Protein 3V32 (pdb70)

CATH classification: 3.40.50.11980

Nearest PDB structures (foldseek):
  3v34-assembly2_B  TM=1.004E+00  e=1.129E-32  Homo sapiens
  3v34-assembly1_A  TM=1.000E+00  e=1.672E-32  Homo sapiens
  3v32-assembly2_A  TM=1.002E+00  e=2.824E-32  Homo sapiens
  5h9v-assembly2_B  TM=9.619E-01  e=3.342E-29  Mus musculus
  7ndi-assembly4_D  TM=9.895E-01  e=1.228E-27  Mus musculus

Secondary structure (DSSP, 8-state):
-BPPEEEEHHHHHHHHTTTTSEEHHHHHHHHHHHHHTT---EEEEEEGGGGSPP-SSS-EESTHHHHHHHHTTSEEEEP-----HHHHHHHHHHHTT-EEE-S---HHHHHH-HHHHHHHHHHEE--EEETTEEE--SSTT-TTS--HHHHTBS--/-B--EEEEHHHHHHHHTTTTSEEHHHHHHHHHHHHHTT---EEEEEEGGGGSPP-TTS-EE-THHHHHHHHTT-EEEEP-----HHHHHHHHHHHTT-EEE-S---HHHHHH-HHHHHHHHHHEE--EEETTEEE--SSEEEESS--HHHHTBS--

B-factor: mean 24.16, std 7.88, range [5.97, 60.69]

Foldseek 3Di:
DFFAEEEAQQQQQCQLVVVQARENVSVVLVVVVCVVVPDDRAEYEDAPCLLPDDDPRHHYPPSVSQVVCVVVVHYDHDYDDPPVRVVCRLVVCVVSVHAYEHPDLPVVQCVPDVVSVVCSLLHYWYWHDDNSDTGTDQARNPVVDDGPVQSGHPHD/DFQAEEEAQQQQQCQLVVVQARENLSVVLVVVVCVVVPDDRAEYEDAPCLQDDDDPRHHYPPSVSQVVCVVVVRYDHDYDDPPCRPVCRLVVCLVRVHAYEHPDLPVVVCVVDVSSVVCSVLGYFYFHDDNSDTGTDQARNPVVGDGPVQSGHPHD

GO terms:
  GO:0002230 positive regulation of defense response to virus by host (P, IDA)
  GO:0002757 immune response-activating signaling pathway (P, IDA)
  GO:0000932 P-body (C, IDA)
  GO:0005634 nucleus (C, IDA)
  GO:0005737 cytoplasm (C, IDA)
  GO:0005856 cytoskeleton (C, IDA)
  GO:0003677 DNA binding (F, IDA)
  GO:0042307 positive regulation of protein import into nucleus (P, IDA)
  GO:0003682 chromatin binding (F, IDA)
  GO:0003723 RNA binding (F, IDA)
  GO:0003729 mRNA binding (F, IDA)
  GO:0044828 host-mediated suppression of viral genome replication (P, IDA)
  GO:0045766 positive regulation of angiogenesis (P, IDA)
  GO:0045944 positive regulation of transcription by RNA polymerase II (P, IDA)
  GO:0010468 regulation of gene expression (P, IDA)
  GO:0010587 miRNA catabolic process (P, IDA)
  GO:0010595 positive regulation of endothelial cell migration (P, IDA)
  GO:0035198 miRNA binding (F, IDA)
  GO:0032991 protein-containing complex (C, IDA)
  GO:1990869 cellular response to chemokine (P, IDA)

InterPro domains:
  IPR021869 Ribonuclease Zc3h12a-like, NYN domain [PF11977] (135-289)
  IPR040546 Rege-1, UBA-like domain [PF18039] (49-89)
  IPR040757 Endoribonuclease Regnase 1/ZC3H12, C-terminal domain [PF18561] (550-593)
  IPR051101 ZC3H12/N4BP1 Ribonuclease and Regulator [PTHR12876] (41-593)

Sequence (312 aa):
DLRPVVIDGSNVAMSHGNKEVFSCRGILLAVNWFLERGHTDITVFVPSWRKEQPRPDVPITDQHILRELEKKKILVFTPSRRCYDDRFIVKLAYESDGIVVSNDTYRDLQGERQEWKRFIEERLLMYSFVNDKFMPPDDPLGRHGPSLDNFLRKKPDLRPVVIDGSNVAMSHGNKEVFSCRGILLAVNWFLERGHTDITVFVPSWRKEQPRPDVPITDQHILRELEKKKILVFTPSRRCYDDRFIVKLAYESDGIVVSNDTYRDLQGERQEWKRFIEERLLMYSFVNDKFMPPDDPLGRHGPSLDNFLRKKP

Structure (mmCIF, N/CA/C/O backbone):
data_3V32
#
_entry.id   3V32
#
_cell.length_a   56.350
_cell.length_b   56.350
_cell.length_c   113.238
_cell.angle_alpha   90.00
_cell.angle_beta   90.00
_cell.angle_gamma   90.00
#
_symmetry.space_group_name_H-M   'P 41'
#
loop_
_entity.id
_entity.type
_entity.pdbx_description
1 polymer 'Ribonuclease ZC3H12A'
2 water water
#
loop_
_atom_site.group_PDB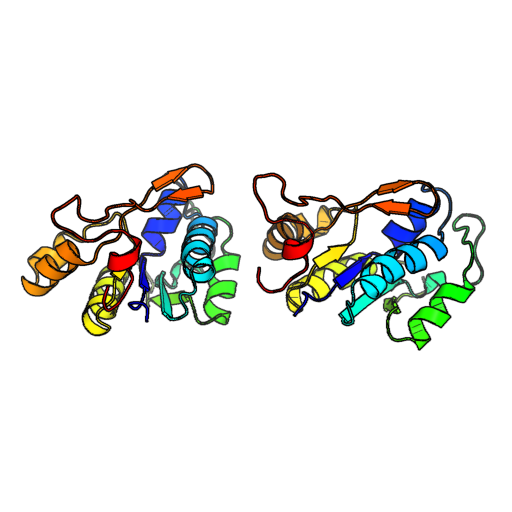
_atom_site.id
_atom_site.type_symbol
_atom_site.label_atom_id
_atom_site.label_alt_id
_atom_site.label_comp_id
_atom_site.label_asym_id
_atom_site.label_entity_id
_atom_site.label_seq_id
_atom_site.pdbx_PDB_ins_code
_atom_site.Cartn_x
_atom_site.Cartn_y
_atom_site.Cartn_z
_atom_site.occupancy
_atom_site.B_iso_or_equiv
_atom_site.auth_seq_id
_atom_site.auth_comp_id
_atom_site.auth_asym_id
_atom_site.auth_atom_id
_atom_site.pdbx_PDB_model_num
ATOM 1 N N . ASP A 1 23 ? 18.749 -15.983 41.345 1.00 38.53 134 ASP B N 1
ATOM 2 C CA . ASP A 1 23 ? 18.745 -14.679 41.991 1.00 34.41 134 ASP B CA 1
ATOM 3 C C . ASP A 1 23 ? 17.378 -14.330 42.587 1.00 31.56 134 ASP B C 1
ATOM 4 O O . ASP A 1 23 ? 16.833 -15.074 43.402 1.00 29.19 134 ASP B O 1
ATOM 9 N N . LEU A 1 24 ? 16.827 -13.197 42.167 1.00 30.57 135 LEU B N 1
ATOM 10 C CA . LEU A 1 24 ? 15.648 -12.634 42.810 1.00 29.12 135 LEU B CA 1
ATOM 11 C C . LEU A 1 24 ? 14.371 -12.807 41.996 1.00 28.60 135 LEU B C 1
ATOM 12 O O . LEU A 1 24 ? 14.378 -12.647 40.779 1.00 30.05 135 LEU B O 1
ATOM 17 N N . ARG A 1 25 ? 13.275 -13.126 42.679 1.00 27.31 136 ARG B N 1
ATOM 18 C CA . ARG A 1 25 ? 11.971 -13.248 42.032 1.00 27.53 136 ARG B CA 1
ATOM 19 C C . ARG A 1 25 ? 11.571 -11.926 41.363 1.00 25.87 136 ARG B C 1
ATOM 20 O O . ARG A 1 25 ? 11.879 -10.841 41.868 1.00 21.47 136 ARG B O 1
ATOM 28 N N . PRO A 1 26 ? 10.903 -12.015 40.203 1.00 24.42 137 PRO B N 1
ATOM 29 C CA . PRO A 1 26 ? 10.353 -10.811 39.576 1.00 22.99 137 PRO B CA 1
ATOM 30 C C . PRO A 1 26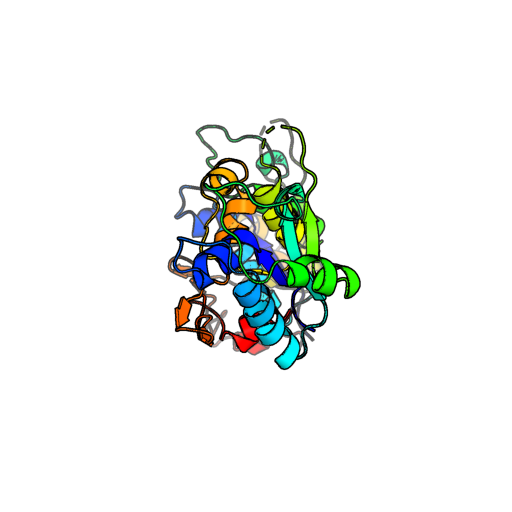 ? 9.411 -10.107 40.556 1.00 21.98 137 PRO B C 1
ATOM 31 O O . PRO A 1 26 ? 8.633 -10.768 41.245 1.00 21.42 137 PRO B O 1
ATOM 35 N N . VAL A 1 27 ? 9.509 -8.785 40.625 1.00 20.40 138 VAL B N 1
ATOM 36 C CA . VAL A 1 27 ? 8.678 -7.982 41.515 1.00 21.49 138 VAL B CA 1
ATOM 37 C C . VAL A 1 27 ? 7.630 -7.233 40.703 1.00 17.89 138 VAL B C 1
ATOM 38 O O . VAL A 1 27 ? 7.981 -6.524 39.767 1.00 19.53 138 VAL B O 1
ATOM 42 N N . VAL A 1 28 ? 6.351 -7.407 41.041 1.00 18.58 139 VAL B N 1
ATOM 43 C CA . VAL A 1 28 ? 5.281 -6.618 40.412 1.00 17.98 139 VAL B CA 1
ATOM 44 C C . VAL A 1 28 ? 4.594 -5.741 41.456 1.00 17.64 139 VAL B C 1
ATOM 45 O O . VAL A 1 28 ? 4.056 -6.241 42.437 1.00 18.37 139 VAL B O 1
ATOM 49 N N . ILE A 1 29 ? 4.621 -4.430 41.235 1.00 17.11 140 ILE B N 1
ATOM 50 C CA . ILE A 1 29 ? 4.096 -3.474 42.197 1.00 16.41 140 ILE B CA 1
ATOM 51 C C . ILE A 1 29 ? 2.724 -2.930 41.775 1.00 17.02 140 ILE B C 1
ATOM 52 O O . ILE A 1 29 ? 2.534 -2.485 40.641 1.00 15.62 140 ILE B O 1
ATOM 57 N N . ASP A 1 30 ? 1.774 -2.988 42.701 1.00 16.25 141 ASP B N 1
ATOM 58 C CA . ASP A 1 30 ? 0.478 -2.366 42.525 1.00 16.74 141 ASP B CA 1
ATOM 59 C C . ASP A 1 30 ? 0.665 -0.867 42.722 1.00 15.88 141 ASP B C 1
ATOM 60 O O . ASP A 1 30 ? 0.615 -0.381 43.847 1.00 14.88 141 ASP B O 1
ATOM 65 N N . GLY A 1 31 ? 0.893 -0.147 41.621 1.00 15.33 142 GLY B N 1
ATOM 66 C CA . GLY A 1 31 ? 1.213 1.268 41.671 1.00 14.52 142 GLY B CA 1
ATOM 67 C C . GLY A 1 31 ? 0.168 2.144 42.327 1.00 14.51 142 GLY B C 1
ATOM 68 O O . GLY A 1 31 ? 0.506 3.046 43.093 1.00 14.04 142 GLY B O 1
ATOM 69 N N . SER A 1 32 ? -1.106 1.894 42.034 1.00 14.42 143 SER B N 1
ATOM 70 C CA . SER A 1 32 ? -2.183 2.705 42.605 1.00 15.44 143 SER B CA 1
ATOM 71 C C . SER A 1 32 ? -2.327 2.463 44.102 1.00 14.98 143 SER B C 1
ATOM 72 O O . SER A 1 32 ? -2.623 3.374 44.870 1.00 14.75 143 SER B O 1
ATOM 75 N N . ASN A 1 33 ? -2.111 1.228 44.517 1.00 14.02 144 ASN B N 1
ATOM 76 C CA . ASN A 1 33 ? -2.202 0.913 45.920 1.00 16.20 144 ASN B CA 1
ATOM 77 C C . ASN A 1 33 ? -1.098 1.616 46.693 1.00 15.32 144 ASN B C 1
ATOM 78 O O . ASN A 1 33 ? -1.335 2.197 47.753 1.00 15.85 144 ASN B O 1
ATOM 83 N N . VAL A 1 34 ? 0.118 1.560 46.160 1.00 16.20 145 VAL B N 1
ATOM 84 C CA . VAL A 1 34 ? 1.253 2.142 46.853 1.00 15.94 145 VAL B CA 1
ATOM 85 C C . VAL A 1 34 ? 1.193 3.674 46.865 1.00 15.29 145 VAL B C 1
ATOM 86 O O . VAL A 1 34 ? 1.570 4.311 47.853 1.00 14.79 145 VAL B O 1
ATOM 90 N N . ALA A 1 35 ? 0.693 4.269 45.784 1.00 15.66 146 ALA B N 1
ATOM 91 C CA . ALA A 1 35 ? 0.522 5.723 45.740 1.00 15.19 146 ALA B CA 1
ATOM 92 C C . ALA A 1 35 ? -0.602 6.239 46.669 1.00 15.10 146 ALA B C 1
ATOM 93 O O . ALA A 1 35 ? -0.433 7.232 47.363 1.00 16.07 146 ALA B O 1
ATOM 95 N N . MET A 1 36 ? -1.752 5.585 46.678 1.00 14.66 147 MET B N 1
ATOM 96 C CA . MET A 1 36 ? -2.816 5.989 47.606 1.00 17.98 147 MET B CA 1
ATOM 97 C C . MET A 1 36 ? -2.388 5.807 49.068 1.00 16.83 147 MET B C 1
ATOM 98 O O . MET A 1 36 ? -2.728 6.601 49.929 1.00 16.68 147 MET B O 1
ATOM 103 N N . SER A 1 37 ? -1.637 4.747 49.330 1.00 16.53 148 SER B N 1
ATOM 104 C CA . SER A 1 37 ? -1.106 4.482 50.661 1.00 18.81 148 SER B CA 1
ATOM 105 C C . SER A 1 37 ? -0.167 5.593 51.134 1.00 18.07 148 SER B C 1
ATOM 106 O O . SER A 1 37 ? -0.280 6.087 52.265 1.00 17.49 148 SER B O 1
ATOM 109 N N . HIS A 1 38 ? 0.763 5.982 50.268 1.00 17.55 149 HIS B N 1
ATOM 110 C CA . HIS A 1 38 ? 1.714 7.039 50.593 1.00 16.53 149 HIS B CA 1
ATOM 111 C C . HIS A 1 38 ? 0.974 8.378 50.721 1.00 19.19 149 HIS B C 1
ATOM 112 O O . HIS A 1 38 ? 1.373 9.238 51.498 1.00 21.05 149 HIS B O 1
ATOM 119 N N . GLY A 1 39 ? -0.108 8.534 49.961 1.00 18.37 150 GLY B N 1
ATOM 120 C CA . GLY A 1 39 ? -0.931 9.734 49.996 1.00 19.60 150 GLY B CA 1
ATOM 121 C C . GLY A 1 39 ? -1.991 9.686 51.087 1.00 21.64 150 GLY B C 1
ATOM 122 O O . GLY A 1 39 ? -2.958 10.451 51.074 1.00 21.44 150 GLY B O 1
ATOM 123 N N . ASN A 1 40 ? -1.837 8.764 52.025 1.00 21.26 151 ASN B N 1
ATOM 124 C CA . ASN A 1 40 ? -2.692 8.634 53.199 1.00 24.94 151 ASN B CA 1
ATOM 125 C C . ASN A 1 40 ? -4.151 8.410 52.844 1.00 26.54 151 ASN B C 1
ATOM 126 O O . ASN A 1 40 ? -5.001 8.882 53.482 1.00 26.92 151 ASN B O 1
ATOM 131 N N . LYS A 1 41 ? -4.386 7.718 51.759 1.00 23.56 152 LYS B N 1
ATOM 132 C CA . LYS A 1 41 ? -5.704 7.351 51.316 1.00 26.60 152 LYS B CA 1
ATOM 133 C C . LYS A 1 41 ? -6.446 8.460 50.657 1.00 23.89 152 LYS B C 1
ATOM 134 O O . LYS A 1 41 ? -7.522 8.250 50.193 1.00 27.56 152 LYS B O 1
ATOM 140 N N . GLU A 1 42 ? -5.850 9.622 50.585 1.00 23.90 153 GLU B N 1
ATOM 141 C CA . GLU A 1 42 ? -6.504 10.751 49.983 1.00 25.85 153 GLU B CA 1
ATOM 142 C C . GLU A 1 42 ? -5.925 11.314 48.723 1.00 25.21 153 GLU B C 1
ATOM 143 O O . GLU A 1 42 ? -6.601 11.935 48.016 1.00 25.38 153 GLU B O 1
ATOM 149 N N . VAL A 1 43 ? -4.658 11.098 48.486 1.00 24.29 154 VAL B N 1
ATOM 150 C CA . VAL A 1 43 ? -4.006 11.566 47.300 1.00 20.92 154 VAL B CA 1
ATOM 151 C C . VAL A 1 43 ? -3.203 10.435 46.647 1.00 18.08 154 VAL B C 1
ATOM 152 O O . VAL A 1 43 ? -2.634 9.627 47.290 1.00 16.75 154 VAL B O 1
ATOM 156 N N . PHE A 1 44 ? -3.212 10.418 45.339 1.00 17.74 155 PHE B N 1
ATOM 157 C CA . PHE A 1 44 ? -2.341 9.532 44.582 1.00 16.52 155 PHE B CA 1
ATOM 158 C C . PHE A 1 44 ? -0.953 10.155 44.645 1.00 17.54 155 PHE B C 1
ATOM 159 O O . PHE A 1 44 ? -0.629 11.076 43.888 1.00 17.37 155 PHE B O 1
ATOM 167 N N . SER A 1 45 ? -0.152 9.683 45.591 1.00 17.61 156 SER B N 1
ATOM 168 C CA . SER A 1 45 ? 1.166 10.256 45.829 1.00 16.95 156 SER B CA 1
ATOM 169 C C . SER A 1 45 ? 2.158 9.434 45.048 1.00 17.46 156 SER B C 1
ATOM 170 O O . SER A 1 45 ? 2.490 8.310 45.439 1.00 15.56 156 SER B O 1
ATOM 173 N N . CYS A 1 46 ? 2.609 9.975 43.925 1.00 17.52 157 CYS B N 1
ATOM 174 C CA . CYS A 1 46 ? 3.525 9.236 43.058 1.00 17.90 157 CYS B CA 1
ATOM 175 C C . CYS A 1 46 ? 4.887 8.961 43.696 1.00 15.79 157 CYS B C 1
ATOM 176 O O . CYS A 1 46 ? 5.574 8.020 43.292 1.00 15.50 157 CYS B O 1
ATOM 179 N N . ARG A 1 47 ? 5.283 9.772 44.677 1.00 17.02 158 ARG B N 1
ATOM 180 C CA . ARG A 1 47 ? 6.537 9.514 45.386 1.00 17.83 158 ARG B CA 1
ATOM 181 C C . ARG A 1 47 ? 6.509 8.174 46.120 1.00 16.17 158 ARG B C 1
ATOM 182 O O . ARG A 1 47 ? 7.549 7.557 46.334 1.00 16.60 158 ARG B O 1
ATOM 190 N N . GLY A 1 48 ? 5.312 7.709 46.470 1.00 17.00 159 GLY B N 1
ATOM 191 C CA . GLY A 1 48 ? 5.152 6.395 47.070 1.00 15.87 159 GLY B CA 1
ATOM 192 C C . GLY A 1 48 ? 5.629 5.277 46.162 1.00 14.91 159 GLY B C 1
ATOM 193 O O . GLY A 1 48 ? 6.271 4.325 46.618 1.00 14.96 159 GLY B O 1
ATOM 194 N N . ILE A 1 49 ? 5.309 5.381 44.870 1.00 15.52 160 ILE B N 1
ATOM 195 C CA . ILE A 1 49 ? 5.779 4.400 43.887 1.00 15.43 160 ILE B CA 1
ATOM 196 C C . ILE A 1 49 ? 7.322 4.436 43.810 1.00 15.06 160 ILE B C 1
ATOM 197 O O . ILE A 1 49 ? 7.985 3.404 43.904 1.00 13.75 160 ILE B O 1
ATOM 202 N N . LEU A 1 50 ? 7.884 5.634 43.672 1.00 14.78 161 LEU B N 1
ATOM 203 C CA . LEU A 1 50 ? 9.339 5.831 43.610 1.00 16.49 161 LEU B CA 1
ATOM 204 C C . LEU A 1 50 ? 10.092 5.311 44.852 1.00 16.59 161 LEU B C 1
ATOM 205 O O . LEU A 1 50 ? 11.163 4.719 44.729 1.00 18.23 161 LEU B O 1
ATOM 210 N N . LEU A 1 51 ? 9.536 5.517 46.042 1.00 16.40 162 LEU B N 1
ATOM 211 C CA . LEU A 1 51 ? 10.144 4.984 47.265 1.00 15.95 162 LEU B CA 1
ATOM 212 C C . LEU A 1 51 ? 10.093 3.452 47.324 1.00 16.90 162 LEU B C 1
ATOM 213 O O . LEU A 1 51 ? 11.044 2.810 47.765 1.00 16.87 162 LEU B O 1
ATOM 218 N N . ALA A 1 52 ? 8.982 2.867 46.887 1.00 16.02 163 ALA B N 1
ATOM 219 C CA . ALA A 1 52 ? 8.879 1.413 46.798 1.00 15.58 163 ALA B CA 1
ATOM 220 C C . ALA A 1 52 ? 9.910 0.859 45.826 1.00 15.92 163 ALA B C 1
ATOM 221 O O . ALA A 1 52 ? 10.706 -0.006 46.175 1.00 16.27 163 ALA B O 1
ATOM 223 N N . VAL A 1 53 ? 9.875 1.359 44.598 1.00 16.44 164 VAL B N 1
ATOM 224 C CA . VAL A 1 53 ? 10.810 0.939 43.566 1.00 18.53 164 VAL B CA 1
ATOM 225 C C . VAL A 1 53 ? 12.250 1.022 44.070 1.00 19.88 164 VAL B C 1
ATOM 226 O O . VAL A 1 53 ? 13.027 0.083 43.917 1.00 20.61 164 VAL B O 1
ATOM 230 N N . ASN A 1 54 ? 12.586 2.138 44.699 1.00 18.95 165 ASN B N 1
ATOM 231 C CA . ASN A 1 54 ? 13.924 2.348 45.211 1.00 19.73 165 ASN B CA 1
ATOM 232 C C . ASN A 1 54 ? 14.299 1.386 46.314 1.00 22.33 165 ASN B C 1
ATOM 233 O O . ASN A 1 54 ? 15.464 1.024 46.455 1.00 25.08 165 ASN B O 1
ATOM 238 N N . TRP A 1 55 ? 13.317 0.944 47.086 1.00 22.02 166 TRP B N 1
ATOM 239 C CA . TRP A 1 55 ? 13.614 -0.013 48.137 1.00 20.47 166 TRP B CA 1
ATOM 240 C C . TRP A 1 55 ? 14.154 -1.297 47.498 1.00 22.42 166 TRP B C 1
ATOM 241 O O . TRP A 1 55 ? 15.139 -1.865 47.969 1.00 22.71 166 TRP B O 1
ATOM 252 N N . PHE A 1 56 ? 13.492 -1.778 46.454 1.00 22.67 167 PHE B N 1
ATOM 253 C CA . PHE A 1 56 ? 13.944 -2.958 45.710 1.00 21.88 167 PHE B CA 1
ATOM 254 C C . PHE A 1 56 ? 15.258 -2.778 44.949 1.00 22.12 167 PHE B C 1
ATOM 255 O O . PHE A 1 56 ? 16.069 -3.636 44.931 1.00 22.21 167 PHE B O 1
ATOM 263 N N . LEU A 1 57 ? 15.420 -1.630 44.329 1.00 21.33 168 LEU B N 1
ATOM 264 C CA . LEU A 1 57 ? 16.586 -1.338 43.535 1.00 24.74 168 LEU B CA 1
ATOM 265 C C . LEU A 1 57 ? 17.840 -1.383 44.421 1.00 25.75 168 LEU B C 1
ATOM 266 O O . LEU A 1 57 ? 18.800 -1.984 44.113 1.00 24.08 168 LEU B O 1
ATOM 271 N N . GLU A 1 58 ? 17.692 -0.822 45.592 1.00 24.50 169 GLU B N 1
ATOM 272 C CA . GLU A 1 58 ? 18.719 -0.730 46.567 1.00 25.99 169 GLU B CA 1
ATOM 273 C C . GLU A 1 58 ? 19.172 -2.135 46.973 1.00 28.67 169 GLU B C 1
ATOM 274 O O . GLU A 1 58 ? 20.316 -2.354 47.301 1.00 29.97 169 GLU B O 1
ATOM 280 N N . ARG A 1 59 ? 18.245 -3.076 46.973 1.00 26.94 170 ARG B N 1
ATOM 281 C CA . ARG A 1 59 ? 18.518 -4.440 47.359 1.00 25.78 170 ARG B CA 1
ATOM 282 C C . ARG A 1 59 ? 19.108 -5.272 46.234 1.00 25.46 170 ARG B C 1
ATOM 283 O O . ARG A 1 59 ? 19.469 -6.361 46.419 1.00 23.80 170 ARG B O 1
ATOM 291 N N . GLY A 1 60 ? 19.167 -4.706 45.056 1.00 24.82 171 GLY B N 1
ATOM 292 C CA . GLY A 1 60 ? 19.750 -5.385 43.919 1.00 25.21 171 GLY B CA 1
ATOM 293 C C . GLY A 1 60 ? 18.756 -5.970 42.935 1.00 24.99 171 GLY B C 1
ATOM 294 O O . GLY A 1 60 ? 19.155 -6.654 41.993 1.00 26.03 171 GLY B O 1
ATOM 295 N N . HIS A 1 61 ? 17.466 -5.724 43.150 1.00 26.36 172 HIS B N 1
ATOM 296 C CA . HIS A 1 61 ? 16.444 -6.169 42.201 1.00 24.66 172 HIS B CA 1
ATOM 297 C C . HIS A 1 61 ? 16.569 -5.426 40.868 1.00 24.74 172 HIS B C 1
ATOM 298 O O . HIS A 1 61 ? 16.762 -4.213 40.844 1.00 25.57 172 HIS B O 1
ATOM 305 N N . THR A 1 62 ? 16.482 -6.167 39.764 1.00 27.20 173 THR B N 1
ATOM 306 C CA . THR A 1 62 ? 16.566 -5.587 38.423 1.00 27.94 173 THR B CA 1
ATOM 307 C C . THR A 1 62 ? 15.270 -5.832 37.661 1.00 25.22 173 THR B C 1
ATOM 308 O O . THR A 1 62 ? 14.947 -5.124 36.712 1.00 28.16 173 THR B O 1
ATOM 312 N N . ASP A 1 63 ? 14.533 -6.848 38.083 1.00 23.85 174 ASP B N 1
ATOM 313 C CA . ASP A 1 63 ? 13.258 -7.168 37.458 1.00 24.57 174 ASP B CA 1
ATOM 314 C C . ASP A 1 63 ? 12.110 -6.537 38.254 1.00 20.98 174 ASP B C 1
ATOM 315 O O . ASP A 1 63 ? 11.602 -7.120 39.209 1.00 21.18 174 ASP B O 1
ATOM 320 N N . ILE A 1 64 ? 11.722 -5.330 37.867 1.00 20.07 175 ILE B N 1
ATOM 321 C CA . ILE A 1 64 ? 10.666 -4.616 38.564 1.00 22.03 175 ILE B CA 1
ATOM 322 C C . ILE A 1 64 ? 9.664 -3.988 37.595 1.00 20.68 175 ILE B C 1
ATOM 323 O O . ILE A 1 64 ? 10.045 -3.254 36.686 1.00 20.59 175 ILE B O 1
ATOM 328 N N . THR A 1 65 ? 8.381 -4.284 37.791 1.00 19.32 176 THR B N 1
ATOM 329 C CA . THR A 1 65 ? 7.334 -3.696 36.973 1.00 19.36 176 THR B CA 1
ATOM 330 C C . THR A 1 65 ? 6.289 -3.061 37.866 1.00 18.59 176 THR B C 1
ATOM 331 O O . THR A 1 65 ? 5.705 -3.728 38.721 1.00 19.23 176 THR B O 1
ATOM 335 N N . VAL A 1 66 ? 6.048 -1.775 37.668 1.00 17.40 177 VAL B N 1
ATOM 336 C CA . VAL A 1 66 ? 4.939 -1.097 38.330 1.00 17.56 177 VAL B CA 1
ATOM 337 C C . VAL A 1 66 ? 3.804 -0.964 37.312 1.00 17.64 177 VAL B C 1
ATOM 338 O O . VAL A 1 66 ? 4.041 -0.563 36.173 1.00 17.91 177 VAL B O 1
ATOM 342 N N . PHE A 1 67 ? 2.587 -1.333 37.699 1.00 15.65 178 PHE B N 1
ATOM 343 C CA . PHE A 1 67 ? 1.422 -1.069 36.863 1.00 18.14 178 PHE B CA 1
ATOM 344 C C . PHE A 1 67 ? 0.649 0.154 37.391 1.00 19.36 178 PHE B C 1
ATOM 345 O O . PHE A 1 67 ? 0.370 0.263 38.589 1.00 18.66 178 PHE B O 1
ATOM 353 N N . VAL A 1 68 ? 0.322 1.071 36.488 1.00 18.02 179 VAL B N 1
ATOM 354 C CA . VAL A 1 68 ? -0.540 2.223 36.773 1.00 20.23 179 VAL B CA 1
ATOM 355 C C . VAL A 1 68 ? -1.468 2.375 35.559 1.00 20.63 179 VAL B C 1
ATOM 356 O O . VAL A 1 68 ? -1.047 2.096 34.438 1.00 20.46 179 VAL B O 1
ATOM 360 N N . PRO A 1 69 ? -2.734 2.789 35.765 1.00 22.13 180 PRO B N 1
ATOM 361 C CA . PRO A 1 69 ? -3.612 3.042 34.610 1.00 20.91 180 PRO B CA 1
ATOM 362 C C . PRO A 1 69 ? -3.173 4.276 33.812 1.00 20.41 180 PRO B C 1
ATOM 363 O O . PRO A 1 69 ? -2.727 5.278 34.381 1.00 21.26 180 PRO B O 1
ATOM 367 N N . SER A 1 70 ? -3.305 4.215 32.493 1.00 21.22 181 SER B N 1
ATOM 368 C CA . SER A 1 70 ? -2.819 5.310 31.663 1.00 21.83 181 SER B CA 1
ATOM 369 C C . SER A 1 70 ? -3.528 6.632 31.951 1.00 21.77 181 SER B C 1
ATOM 370 O O . SER A 1 70 ? -2.961 7.695 31.724 1.00 23.47 181 SER B O 1
ATOM 373 N N . TRP A 1 71 ? -4.756 6.579 32.459 1.00 21.21 182 TRP B N 1
ATOM 374 C CA . TRP A 1 71 ? -5.498 7.815 32.719 1.00 21.26 182 TRP B CA 1
ATOM 375 C C . TRP A 1 71 ? -4.873 8.682 33.814 1.00 21.24 182 TRP B C 1
ATOM 376 O O . TRP A 1 71 ? -5.154 9.877 33.892 1.00 22.49 182 TRP B O 1
ATOM 387 N N . ARG A 1 72 ? -4.011 8.077 34.637 1.00 21.10 183 ARG B N 1
ATOM 388 C CA . ARG A 1 72 ? -3.281 8.780 35.696 1.00 20.82 183 ARG B CA 1
ATOM 389 C C . ARG A 1 72 ? -2.238 9.746 35.118 1.00 22.16 183 ARG B C 1
ATOM 390 O O . ARG A 1 72 ? -1.646 10.535 35.852 1.00 22.66 183 ARG B O 1
ATOM 398 N N . LYS A 1 73 ? -2.008 9.658 33.809 1.00 22.93 184 LYS B N 1
ATOM 399 C CA . LYS A 1 73 ? -1.172 10.623 33.095 1.00 23.67 184 LYS B CA 1
ATOM 400 C C . LYS A 1 73 ? -1.957 11.888 32.802 1.00 26.41 184 LYS B C 1
ATOM 401 O O . LYS A 1 73 ? -1.379 12.937 32.532 1.00 27.61 184 LYS B O 1
ATOM 407 N N . GLU A 1 74 ? -3.280 11.781 32.847 1.00 24.78 185 GLU B N 1
ATOM 408 C CA . GLU A 1 74 ? -4.138 12.895 32.477 1.00 26.04 185 GLU B CA 1
ATOM 409 C C . GLU A 1 74 ? -4.141 13.962 33.564 1.00 27.60 185 GLU B C 1
ATOM 410 O O . GLU A 1 74 ? -3.857 13.683 34.733 1.00 26.76 185 GLU B O 1
ATOM 416 N N . GLN A 1 75 ? -4.441 15.196 33.183 1.00 28.29 186 GLN B N 1
ATOM 417 C CA . GLN A 1 75 ? -4.458 16.257 34.168 1.00 30.30 186 GLN B CA 1
ATOM 418 C C . GLN A 1 75 ? -5.581 15.951 35.142 1.00 30.69 186 GLN B C 1
ATOM 419 O O . GLN A 1 75 ? -6.623 15.440 34.737 1.00 30.85 186 GLN B O 1
ATOM 425 N N . PRO A 1 76 ? -5.356 16.223 36.437 1.00 28.82 187 PRO B N 1
ATOM 426 C CA . PRO A 1 76 ? -6.219 15.696 37.503 1.00 27.31 187 PRO B CA 1
ATOM 427 C C . PRO A 1 76 ? -7.583 16.389 37.599 1.00 29.04 187 PRO B C 1
ATOM 428 O O . PRO A 1 76 ? -7.714 17.582 37.296 1.00 27.49 187 PRO B O 1
ATOM 432 N N . ARG A 1 77 ? -8.589 15.627 38.019 1.00 29.05 188 ARG B N 1
ATOM 433 C CA . ARG A 1 77 ? -9.907 16.170 38.349 1.00 30.17 188 ARG B CA 1
ATOM 434 C C . ARG A 1 77 ? -10.066 16.077 39.864 1.00 26.65 188 ARG B C 1
ATOM 435 O O . ARG A 1 77 ? -9.361 15.297 40.501 1.00 26.49 188 ARG B O 1
ATOM 443 N N . PRO A 1 78 ? -10.982 16.874 40.452 1.00 28.43 189 PRO B N 1
ATOM 444 C CA . PRO A 1 78 ? -11.102 16.992 41.914 1.00 24.31 189 PRO B CA 1
ATOM 445 C C . PRO A 1 78 ? -11.287 15.670 42.693 1.00 25.13 189 PRO B C 1
ATOM 446 O O . PRO A 1 78 ? -11.036 15.634 43.902 1.00 22.89 189 PRO B O 1
ATOM 450 N N . ASP A 1 79 ? -11.720 14.606 42.025 1.00 24.38 190 ASP B N 1
ATOM 451 C CA . ASP A 1 79 ? -11.939 13.336 42.709 1.00 23.36 190 ASP B CA 1
ATOM 452 C C . ASP A 1 79 ? -10.727 12.425 42.618 1.00 24.14 190 ASP B C 1
ATOM 453 O O . ASP A 1 79 ? -10.669 11.383 43.281 1.00 24.35 190 ASP B O 1
ATOM 458 N N . VAL A 1 80 ? -9.757 12.816 41.798 1.00 23.93 191 VAL B N 1
ATOM 459 C CA . VAL A 1 80 ? -8.521 12.052 41.662 1.00 21.51 191 VAL B CA 1
ATOM 460 C C . VAL A 1 80 ? -7.288 12.958 41.812 1.00 20.57 191 VAL B C 1
ATOM 461 O O . VAL A 1 80 ? -6.519 13.135 40.881 1.00 19.14 191 VAL B O 1
ATOM 465 N N . PRO A 1 81 ? -7.098 13.532 43.003 1.00 20.80 192 PRO B N 1
ATOM 466 C CA . PRO A 1 81 ? -5.943 14.418 43.197 1.00 22.22 192 PRO B CA 1
ATOM 467 C C . PRO A 1 81 ? -4.650 13.610 43.064 1.00 20.13 192 PRO B C 1
ATOM 468 O O . PRO A 1 81 ? -4.618 12.442 43.436 1.00 18.53 192 PRO B O 1
ATOM 472 N N . ILE A 1 82 ? -3.593 14.221 42.552 1.00 20.71 193 ILE B N 1
ATOM 473 C CA . ILE A 1 82 ? -2.353 13.487 42.330 1.00 19.75 193 ILE B CA 1
ATOM 474 C C . ILE A 1 82 ? -1.170 14.413 42.546 1.00 21.20 193 ILE B C 1
ATOM 475 O O . ILE A 1 82 ? -1.238 15.594 42.212 1.00 22.22 193 ILE B O 1
ATOM 480 N N . THR A 1 83 ? -0.099 13.885 43.131 1.00 19.86 194 THR B N 1
ATOM 481 C CA . THR A 1 83 ? 1.123 14.664 43.325 1.00 19.58 194 THR B CA 1
ATOM 482 C C . THR A 1 83 ? 2.296 13.977 42.641 1.00 20.84 194 THR B C 1
ATOM 483 O O . THR A 1 83 ? 2.328 12.742 42.519 1.00 18.19 194 THR B O 1
ATOM 487 N N . ASP A 1 84 ? 3.253 14.781 42.186 1.00 21.12 195 ASP B N 1
ATOM 488 C CA . ASP A 1 84 ? 4.468 14.258 41.575 1.00 19.77 195 ASP B CA 1
ATOM 489 C C . ASP A 1 84 ? 4.183 13.332 40.407 1.00 18.94 195 ASP B C 1
ATOM 490 O O . ASP A 1 84 ? 4.784 12.263 40.272 1.00 18.70 195 ASP B O 1
ATOM 495 N N . GLN A 1 85 ? 3.257 13.774 39.560 1.00 20.73 196 GLN B N 1
ATOM 496 C CA . GLN A 1 85 ? 2.831 13.060 38.359 1.00 19.71 196 GLN B CA 1
ATOM 497 C C . GLN A 1 85 ? 3.997 12.812 37.406 1.00 21.74 196 GLN B C 1
ATOM 498 O O . GLN A 1 85 ? 4.029 11.793 36.721 1.00 20.84 196 GLN B O 1
ATOM 504 N N . HIS A 1 86 ? 4.951 13.747 37.374 1.00 21.33 197 HIS B N 1
ATOM 505 C CA . HIS A 1 86 ? 6.171 13.603 36.577 1.00 19.67 197 HIS B CA 1
ATOM 506 C C . HIS A 1 86 ? 6.876 12.253 36.813 1.00 20.23 197 HIS B C 1
ATOM 507 O O . HIS A 1 86 ? 7.581 11.755 35.939 1.00 19.61 197 HIS B O 1
ATOM 514 N N . ILE A 1 87 ? 6.689 11.667 37.993 1.00 19.95 198 ILE B N 1
ATOM 515 C CA . ILE A 1 87 ? 7.372 10.421 38.352 1.00 19.15 198 ILE B CA 1
ATOM 516 C C . ILE A 1 87 ? 6.938 9.226 37.494 1.00 19.90 198 ILE B C 1
ATOM 517 O O . ILE A 1 87 ? 7.712 8.287 37.274 1.00 20.49 198 ILE B O 1
ATOM 522 N N . LEU A 1 88 ? 5.702 9.253 37.008 1.00 19.54 199 LEU B N 1
ATOM 523 C CA . LEU A 1 88 ? 5.198 8.156 36.174 1.00 21.70 199 LEU B CA 1
ATOM 524 C C . LEU A 1 88 ? 6.005 8.049 34.871 1.00 20.56 199 LEU B C 1
ATOM 525 O O . LEU A 1 88 ? 6.456 6.971 34.503 1.00 20.31 199 LEU B O 1
ATOM 530 N N . ARG A 1 89 ? 6.196 9.179 34.196 1.00 23.38 200 ARG B N 1
ATOM 531 C CA . ARG A 1 89 ? 7.035 9.248 32.998 1.00 25.42 200 ARG B CA 1
ATOM 532 C C . ARG A 1 89 ? 8.499 8.879 33.272 1.00 25.05 200 ARG B C 1
ATOM 533 O O . ARG A 1 89 ? 9.097 8.102 32.523 1.00 23.96 200 ARG B O 1
ATOM 541 N N . GLU A 1 90 ? 9.074 9.441 34.334 1.00 22.99 201 GLU B N 1
ATOM 542 C CA . GLU A 1 90 ? 10.450 9.126 34.700 1.00 23.49 201 GLU B CA 1
ATOM 543 C C . GLU A 1 90 ? 10.611 7.616 34.779 1.00 23.85 201 GLU B C 1
ATOM 544 O O . GLU A 1 90 ? 11.521 7.047 34.173 1.00 23.90 201 GLU B O 1
ATOM 550 N N . LEU A 1 91 ? 9.709 6.966 35.515 1.00 22.18 202 LEU B N 1
ATOM 551 C CA . LEU A 1 91 ? 9.773 5.511 35.684 1.00 22.35 202 LEU B CA 1
ATOM 552 C C . LEU A 1 91 ? 9.417 4.731 34.412 1.00 20.65 202 LEU B C 1
ATOM 553 O O . LEU A 1 91 ? 9.935 3.639 34.193 1.00 22.07 202 LEU B O 1
ATOM 558 N N . GLU A 1 92 ? 8.535 5.272 33.578 1.00 21.13 203 GLU B N 1
ATOM 559 C CA . GLU A 1 92 ? 8.272 4.643 32.279 1.00 22.32 203 GLU B CA 1
ATOM 560 C C . GLU A 1 92 ? 9.539 4.635 31.415 1.00 23.14 203 GLU B C 1
ATOM 561 O O . GLU A 1 92 ? 9.887 3.613 30.818 1.00 25.24 203 GLU B O 1
ATOM 567 N N . LYS A 1 93 ? 10.227 5.771 31.349 1.00 22.09 204 LYS B N 1
ATOM 568 C CA . LYS A 1 93 ? 11.487 5.846 30.606 1.00 24.06 204 LYS B CA 1
ATOM 569 C C . LYS A 1 93 ? 12.494 4.806 31.111 1.00 26.18 204 LYS B C 1
ATOM 570 O O . LYS A 1 93 ? 13.266 4.249 30.329 1.00 24.95 204 LYS B O 1
ATOM 576 N N . LYS A 1 94 ? 12.490 4.544 32.416 1.00 24.04 205 LYS B N 1
ATOM 577 C CA . LYS A 1 94 ? 13.454 3.607 32.986 1.00 22.87 205 LYS B CA 1
ATOM 578 C C . LYS A 1 94 ? 13.064 2.171 32.724 1.00 22.32 205 LYS B C 1
ATOM 579 O O . LYS A 1 94 ? 13.795 1.270 33.107 1.00 25.76 205 LYS B O 1
ATOM 585 N N . LYS A 1 95 ? 11.911 1.953 32.095 1.00 21.18 206 LYS B N 1
ATOM 586 C CA . LYS A 1 95 ? 11.444 0.594 31.807 1.00 24.26 206 LYS B CA 1
ATOM 587 C C . LYS A 1 95 ? 10.896 -0.084 33.073 1.00 23.49 206 LYS B C 1
ATOM 588 O O . LYS A 1 95 ? 10.772 -1.309 33.144 1.00 25.41 206 LYS B O 1
ATOM 594 N N . ILE A 1 96 ? 10.566 0.720 34.077 1.00 22.48 207 ILE B N 1
ATOM 595 C CA . ILE A 1 96 ? 10.071 0.192 35.345 1.00 21.48 207 ILE B CA 1
ATOM 596 C C . ILE A 1 96 ? 8.542 0.247 35.426 1.00 20.92 207 ILE B C 1
ATOM 597 O O . ILE A 1 96 ? 7.890 -0.707 35.856 1.00 21.78 207 ILE B O 1
ATOM 602 N N . LEU A 1 97 ? 7.975 1.367 35.003 1.00 18.82 208 LEU B N 1
ATOM 603 C CA . LEU A 1 97 ? 6.527 1.521 35.000 1.00 18.40 208 LEU B CA 1
ATOM 604 C C . LEU A 1 97 ? 5.948 1.170 33.630 1.00 18.51 208 LEU B C 1
ATOM 605 O O . LEU A 1 97 ? 6.517 1.513 32.584 1.00 21.05 208 LEU B O 1
ATOM 610 N N . VAL A 1 98 ? 4.822 0.470 33.649 1.00 17.65 209 VAL B N 1
ATOM 611 C CA . VAL A 1 98 ? 4.069 0.148 32.446 1.00 20.22 209 VAL B CA 1
ATOM 612 C C . VAL A 1 98 ? 2.657 0.674 32.637 1.00 18.65 209 VAL B C 1
ATOM 613 O O . VAL A 1 98 ? 2.015 0.407 33.657 1.00 17.22 209 VAL B O 1
ATOM 617 N N . PHE A 1 99 ? 2.181 1.442 31.668 1.00 17.59 210 PHE B N 1
ATOM 618 C CA . PHE A 1 99 ? 0.829 1.958 31.745 1.00 19.12 210 PHE B CA 1
ATOM 619 C C . PHE A 1 99 ? -0.149 0.897 31.265 1.00 20.02 210 PHE B C 1
ATOM 620 O O . PHE A 1 99 ? 0.029 0.288 30.211 1.00 19.87 210 PHE B O 1
ATOM 628 N N . THR A 1 100 ? -1.162 0.659 32.087 1.00 22.49 211 THR B N 1
ATOM 629 C CA . THR A 1 100 ? -2.274 -0.222 31.765 1.00 23.13 211 THR B CA 1
ATOM 630 C C . THR A 1 100 ? -3.255 0.596 30.918 1.00 23.89 211 THR B C 1
ATOM 631 O O . THR A 1 100 ? -3.377 1.807 31.122 1.00 22.21 211 THR B O 1
ATOM 635 N N . PRO A 1 101 ? -3.943 -0.048 29.952 1.00 24.90 212 PRO B N 1
ATOM 636 C CA . PRO A 1 101 ? -4.896 0.686 29.095 1.00 28.23 212 PRO B CA 1
ATOM 637 C C . PRO A 1 101 ? -6.162 1.140 29.852 1.00 28.57 212 PRO B C 1
ATOM 638 O O . PRO A 1 101 ? -6.519 0.511 30.848 1.00 30.90 212 PRO B O 1
ATOM 642 N N . SER A 1 102 ? -6.691 2.284 29.446 1.00 32.14 213 SER B N 1
ATOM 643 C CA . SER A 1 102 ? -7.920 2.895 29.986 1.00 33.31 213 SER B CA 1
ATOM 644 C C . SER A 1 102 ? -8.470 3.880 28.989 1.00 38.93 213 SER B C 1
ATOM 645 O O . SER A 1 102 ? -7.728 4.457 28.237 1.00 45.80 213 SER B O 1
ATOM 648 N N . ARG A 1 103 ? -9.765 4.069 28.967 1.00 39.10 214 ARG B N 1
ATOM 649 C CA . ARG A 1 103 ? -10.352 5.150 28.177 1.00 42.68 214 ARG B CA 1
ATOM 650 C C . ARG A 1 103 ? -11.703 5.572 28.703 1.00 44.06 214 ARG B C 1
ATOM 651 O O . ARG A 1 103 ? -12.295 4.863 29.461 1.00 44.86 214 ARG B O 1
ATOM 659 N N . ARG A 1 104 ? -12.178 6.733 28.292 1.00 44.00 215 ARG B N 1
ATOM 660 C CA . ARG A 1 104 ? -13.421 7.241 28.822 1.00 47.98 215 ARG B CA 1
ATOM 661 C C . ARG A 1 104 ? -14.640 6.931 27.985 1.00 50.12 215 ARG B C 1
ATOM 662 O O . ARG A 1 104 ? -15.598 6.328 28.474 1.00 52.54 215 ARG B O 1
ATOM 670 N N . CYS A 1 112 ? -9.398 -1.077 37.478 1.00 34.37 223 CYS B N 1
ATOM 671 C CA . CYS A 1 112 ? -10.212 -1.332 36.279 1.00 38.78 223 CYS B CA 1
ATOM 672 C C . CYS A 1 112 ? -9.674 -2.495 35.423 1.00 35.86 223 CYS B C 1
ATOM 673 O O . CYS A 1 112 ? -10.193 -3.617 35.494 1.00 35.64 223 CYS B O 1
ATOM 676 N N . TYR A 1 113 ? -8.651 -2.234 34.609 1.00 32.63 224 TYR B N 1
ATOM 677 C CA . TYR A 1 113 ? -7.892 -3.323 33.989 1.00 31.42 224 TYR B CA 1
ATOM 678 C C . TYR A 1 113 ? -6.761 -3.738 34.923 1.00 27.37 224 TYR B C 1
ATOM 679 O O . TYR A 1 113 ? -6.220 -4.826 34.813 1.00 25.93 224 TYR B O 1
ATOM 688 N N . ASP A 1 114 ? -6.422 -2.857 35.855 1.00 28.82 225 ASP B N 1
ATOM 689 C CA . ASP A 1 114 ? -5.157 -2.950 36.580 1.00 26.00 225 ASP B CA 1
ATOM 690 C C . ASP A 1 114 ? -4.909 -4.168 37.448 1.00 24.63 225 ASP B C 1
ATOM 691 O O . ASP A 1 114 ? -3.820 -4.749 37.395 1.00 26.01 225 ASP B O 1
ATOM 696 N N . ASP A 1 115 ? -5.877 -4.535 38.282 1.00 23.77 226 ASP B N 1
ATOM 697 C CA . ASP A 1 115 ? -5.666 -5.642 39.209 1.00 24.42 226 ASP B CA 1
ATOM 698 C C . ASP A 1 115 ? -5.314 -6.943 38.481 1.00 22.70 226 ASP B C 1
ATOM 699 O O . ASP A 1 115 ? -4.428 -7.685 38.906 1.00 20.93 226 ASP B O 1
ATOM 704 N N . ARG A 1 116 ? -5.999 -7.206 37.372 1.00 25.22 227 ARG B N 1
ATOM 705 C CA . ARG A 1 116 ? -5.765 -8.422 36.596 1.00 22.16 227 ARG B CA 1
ATOM 706 C C . ARG A 1 116 ? -4.373 -8.451 35.944 1.00 20.13 227 ARG B C 1
ATOM 707 O O . ARG A 1 116 ? -3.731 -9.489 35.894 1.00 20.69 227 ARG B O 1
ATOM 715 N N . PHE A 1 117 ? -3.918 -7.319 35.424 1.00 20.07 228 PHE B N 1
ATOM 716 C CA . PHE A 1 117 ? -2.560 -7.240 34.901 1.00 20.51 228 PHE B CA 1
ATOM 717 C C . PHE A 1 117 ? -1.522 -7.572 35.985 1.00 20.48 228 PHE B C 1
ATOM 718 O O . PHE A 1 117 ? -0.568 -8.324 35.744 1.00 21.19 228 PHE B O 1
ATOM 726 N N . ILE A 1 118 ? -1.713 -7.006 37.173 1.00 19.24 229 ILE B N 1
ATOM 727 C CA . ILE A 1 118 ? -0.787 -7.194 38.287 1.00 18.95 229 ILE B CA 1
ATOM 728 C C . ILE A 1 118 ? -0.699 -8.666 38.664 1.00 18.72 229 ILE B C 1
ATOM 729 O O . ILE A 1 118 ? 0.380 -9.238 38.740 1.00 17.83 229 ILE B O 1
ATOM 734 N N . VAL A 1 119 ? -1.849 -9.271 38.914 1.00 20.16 230 VAL B N 1
ATOM 735 C CA . VAL A 1 119 ? -1.905 -10.679 39.290 1.00 20.15 230 VAL B CA 1
ATOM 736 C C . VAL A 1 119 ? -1.405 -11.624 38.197 1.00 21.18 230 VAL B C 1
ATOM 737 O O . VAL A 1 119 ? -0.630 -12.545 38.467 1.00 20.42 230 VAL B O 1
ATOM 741 N N . LYS A 1 120 ? -1.851 -11.409 36.965 1.00 23.34 231 LYS B N 1
ATOM 742 C CA . LYS A 1 120 ? -1.469 -12.300 35.867 1.00 22.83 231 LYS B CA 1
ATOM 743 C C . LYS A 1 120 ? 0.021 -12.203 35.554 1.00 20.84 231 LYS B C 1
ATOM 744 O O . LYS A 1 120 ? 0.671 -13.219 35.344 1.00 23.71 231 LYS B O 1
ATOM 750 N N . LEU A 1 121 ? 0.564 -10.989 35.528 1.00 20.56 232 LEU B N 1
ATOM 751 C CA . LEU A 1 121 ? 1.994 -10.828 35.295 1.00 20.44 232 LEU B CA 1
ATOM 752 C C . LEU A 1 121 ? 2.834 -11.517 36.381 1.00 21.74 232 LEU B C 1
ATOM 753 O O . LEU A 1 121 ? 3.787 -12.235 36.080 1.00 22.93 232 LEU B O 1
ATOM 758 N N . ALA A 1 122 ? 2.484 -11.292 37.645 1.00 22.00 233 ALA B N 1
ATOM 759 C CA . ALA A 1 122 ? 3.235 -11.878 38.754 1.00 20.97 233 ALA B CA 1
ATOM 760 C C . ALA A 1 122 ? 3.111 -13.398 38.741 1.00 22.30 233 ALA B C 1
ATOM 761 O O . ALA A 1 122 ? 4.100 -14.122 38.866 1.00 21.95 233 ALA B O 1
ATOM 763 N N . TYR A 1 123 ? 1.883 -13.882 38.600 1.00 21.63 234 TYR B N 1
ATOM 764 C CA . TYR A 1 123 ? 1.634 -15.315 38.499 1.00 22.30 234 TYR B CA 1
ATOM 765 C C . TYR A 1 123 ? 2.457 -15.943 37.379 1.00 22.74 234 TYR B C 1
ATOM 766 O O . TYR A 1 123 ? 3.106 -16.973 37.575 1.00 23.75 234 TYR B O 1
ATOM 775 N N . GLU A 1 124 ? 2.439 -15.315 36.205 1.00 22.87 235 GLU B N 1
ATOM 776 C CA . GLU A 1 124 ? 3.068 -15.899 35.018 1.00 24.72 235 GLU B CA 1
ATOM 777 C C . GLU A 1 124 ? 4.590 -15.817 35.048 1.00 25.04 235 GLU B C 1
ATOM 778 O O . GLU A 1 124 ? 5.267 -16.654 34.451 1.00 27.99 235 GLU B O 1
ATOM 784 N N . SER A 1 125 ? 5.121 -14.823 35.761 1.00 24.81 236 SER B N 1
ATOM 785 C CA . SER A 1 125 ? 6.566 -14.648 35.887 1.00 24.68 236 SER B CA 1
ATOM 786 C C . SER A 1 125 ? 7.081 -15.248 37.184 1.00 25.60 236 SER B C 1
ATOM 787 O O . SER A 1 125 ? 8.250 -15.084 37.526 1.00 27.08 236 SER B O 1
ATOM 790 N N . ASP A 1 126 ? 6.195 -15.940 37.900 1.00 26.62 237 ASP B N 1
ATOM 791 C CA . ASP A 1 126 ? 6.550 -16.630 39.135 1.00 27.13 237 ASP B CA 1
ATOM 792 C C . ASP A 1 126 ? 7.178 -15.642 40.128 1.00 27.94 237 ASP B C 1
ATOM 793 O O . ASP A 1 126 ? 8.213 -15.920 40.740 1.00 28.42 237 ASP B O 1
ATOM 798 N N . GLY A 1 127 ? 6.539 -14.486 40.289 1.00 24.53 238 GLY B N 1
ATOM 799 C CA . GLY A 1 127 ? 7.099 -13.426 41.099 1.00 22.76 238 GLY B CA 1
ATOM 800 C C . GLY A 1 127 ? 6.315 -13.135 42.357 1.00 20.67 238 GLY B C 1
ATOM 801 O O . GLY A 1 127 ? 5.623 -13.999 42.882 1.00 23.19 238 GLY B O 1
ATOM 802 N N . ILE A 1 128 ? 6.444 -11.904 42.840 1.00 22.19 239 ILE B N 1
ATOM 803 C CA . ILE A 1 128 ? 5.780 -11.448 44.053 1.00 19.18 239 ILE B CA 1
ATOM 804 C C . ILE A 1 128 ? 4.985 -10.194 43.711 1.00 17.75 239 ILE B C 1
ATOM 805 O O . ILE A 1 128 ? 5.402 -9.412 42.867 1.00 18.52 239 ILE B O 1
ATOM 810 N N . VAL A 1 129 ? 3.833 -10.012 44.352 1.00 18.48 240 VAL B N 1
ATOM 811 C CA . VAL A 1 129 ? 3.048 -8.788 44.189 1.00 17.95 240 VAL B CA 1
ATOM 812 C C . VAL A 1 129 ? 3.267 -7.902 45.409 1.00 18.46 240 VAL B C 1
ATOM 813 O O . VAL A 1 129 ? 3.204 -8.377 46.544 1.00 18.07 240 VAL B O 1
ATOM 817 N N . VAL A 1 130 ? 3.552 -6.626 45.176 1.00 16.99 241 VAL B N 1
ATOM 818 C CA . VAL A 1 130 ? 3.646 -5.667 46.263 1.00 16.49 241 VAL B CA 1
ATOM 819 C C . VAL A 1 130 ? 2.346 -4.876 46.322 1.00 16.05 241 VAL B C 1
ATOM 820 O O . VAL A 1 130 ? 2.070 -4.062 45.445 1.00 15.37 241 VAL B O 1
ATOM 824 N N . SER A 1 131 ? 1.541 -5.138 47.345 1.00 15.76 242 SER B N 1
ATOM 825 C CA . SER A 1 131 ? 0.252 -4.463 47.525 1.00 16.37 242 SER B CA 1
ATOM 826 C C . SER A 1 131 ? -0.399 -4.834 48.864 1.00 15.04 242 SER B C 1
ATOM 827 O O . SER A 1 131 ? -0.141 -5.906 49.408 1.00 14.44 242 SER B O 1
ATOM 830 N N . ASN A 1 132 ? -1.221 -3.929 49.394 1.00 15.44 243 ASN B N 1
ATOM 831 C CA . ASN A 1 132 ? -2.068 -4.226 50.555 1.00 16.50 243 ASN B CA 1
ATOM 832 C C . ASN A 1 132 ? -3.474 -4.674 50.135 1.00 18.28 243 ASN B C 1
ATOM 833 O O . ASN A 1 132 ? -4.291 -5.040 50.973 1.00 18.01 243 ASN B O 1
ATOM 838 N N . ASP A 1 133 ? -3.738 -4.635 48.830 1.00 17.09 244 ASP B N 1
ATOM 839 C CA . ASP A 1 133 ? -4.955 -5.213 48.245 1.00 18.86 244 ASP B CA 1
ATOM 840 C C . ASP A 1 133 ? -4.783 -6.735 48.117 1.00 18.33 244 ASP B C 1
ATOM 841 O O . ASP A 1 133 ? -3.766 -7.209 47.618 1.00 20.13 244 ASP B O 1
ATOM 846 N N . THR A 1 134 ? -5.750 -7.504 48.608 1.00 20.11 245 THR B N 1
ATOM 847 C CA . THR A 1 134 ? -5.678 -8.958 48.500 1.00 20.50 245 THR B CA 1
ATOM 848 C C . THR A 1 134 ? -6.437 -9.484 47.281 1.00 20.82 245 THR B C 1
ATOM 849 O O . THR A 1 134 ? -6.510 -10.689 47.067 1.00 22.78 245 THR B O 1
ATOM 853 N N . TYR A 1 135 ? -6.996 -8.572 46.491 1.00 20.26 246 TYR B N 1
ATOM 854 C CA . TYR A 1 135 ? -7.725 -8.916 45.271 1.00 22.12 246 TYR B CA 1
ATOM 855 C C . TYR A 1 135 ? -8.743 -10.040 45.487 1.00 22.85 246 TYR B C 1
ATOM 856 O O . TYR A 1 135 ? -8.587 -11.128 44.954 1.00 21.40 246 TYR B O 1
ATOM 865 N N . ARG A 1 136 ? -9.789 -9.758 46.260 1.00 25.02 247 ARG B N 1
ATOM 866 C CA . ARG A 1 136 ? -10.775 -10.777 46.636 1.00 26.18 247 ARG B CA 1
ATOM 867 C C . ARG A 1 136 ? -11.495 -11.281 45.410 1.00 24.46 247 ARG B C 1
ATOM 868 O O . ARG A 1 136 ? -11.747 -12.476 45.284 1.00 26.43 247 ARG B O 1
ATOM 876 N N . ASP A 1 137 ? -11.842 -10.370 44.507 1.00 25.53 248 ASP B N 1
ATOM 877 C CA . ASP A 1 137 ? -12.510 -10.770 43.274 1.00 26.57 248 ASP B CA 1
ATOM 878 C C . ASP A 1 137 ? -11.661 -11.745 42.483 1.00 23.58 248 ASP B C 1
ATOM 879 O O . ASP A 1 137 ? -12.161 -12.768 42.048 1.00 25.69 248 ASP B O 1
ATOM 884 N N . LEU A 1 138 ? -10.378 -11.443 42.314 1.00 21.82 249 LEU B N 1
ATOM 885 C CA . LEU A 1 138 ? -9.491 -12.338 41.570 1.00 23.08 249 LEU B CA 1
ATOM 886 C C . LEU A 1 138 ? -9.253 -13.681 42.279 1.00 23.00 249 LEU B C 1
ATOM 887 O O . LEU A 1 138 ? -9.084 -14.706 41.625 1.00 23.01 249 LEU B O 1
ATOM 892 N N . GLN A 1 139 ? -9.227 -13.669 43.609 1.00 22.05 250 GLN B N 1
ATOM 893 C CA . GLN A 1 139 ? -9.132 -14.900 44.391 1.00 23.14 250 GLN B CA 1
ATOM 894 C C . GLN A 1 139 ? -10.294 -15.845 44.076 1.00 23.30 250 GLN B C 1
ATOM 895 O O . GLN A 1 139 ? -10.122 -17.062 44.014 1.00 22.80 250 GLN B O 1
ATOM 901 N N . GLY A 1 140 ? -11.477 -15.267 43.918 1.00 19.80 251 GLY B N 1
ATOM 902 C CA . GLY A 1 140 ? -12.685 -16.016 43.649 1.00 22.81 251 GLY B CA 1
ATOM 903 C C . GLY A 1 140 ? -12.843 -16.522 42.227 1.00 24.91 251 GLY B C 1
ATOM 904 O O . GLY A 1 140 ? -13.703 -17.370 41.983 1.00 24.59 251 GLY B O 1
ATOM 905 N N . GLU A 1 141 ? -12.030 -16.026 41.290 1.00 23.86 252 GLU B N 1
ATOM 906 C CA . GLU A 1 141 ? -12.091 -16.500 39.896 1.00 23.48 252 GLU B CA 1
ATOM 907 C C . GLU A 1 141 ? -11.389 -17.832 39.661 1.00 26.02 252 GLU B C 1
ATOM 908 O O . GLU A 1 141 ? -11.884 -18.700 38.928 1.00 25.00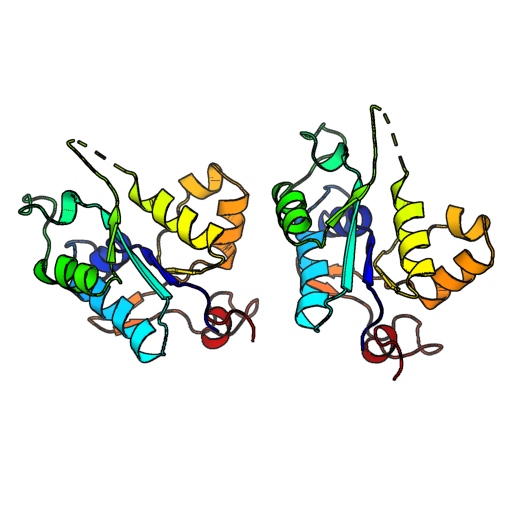 252 GLU B O 1
ATOM 914 N N . ARG A 1 142 ? -10.207 -17.969 40.248 1.00 25.16 253 ARG B N 1
ATOM 915 C CA . ARG A 1 142 ? -9.405 -19.172 40.084 1.00 28.17 253 ARG B CA 1
ATOM 916 C C . ARG A 1 142 ? -8.760 -19.522 41.415 1.00 27.54 253 ARG B C 1
ATOM 917 O O . ARG A 1 142 ? -8.145 -18.672 42.059 1.00 25.45 253 ARG B O 1
ATOM 925 N N . GLN A 1 143 ? -8.921 -20.772 41.827 1.00 27.60 254 GLN B N 1
ATOM 926 C CA . GLN A 1 143 ? -8.275 -21.274 4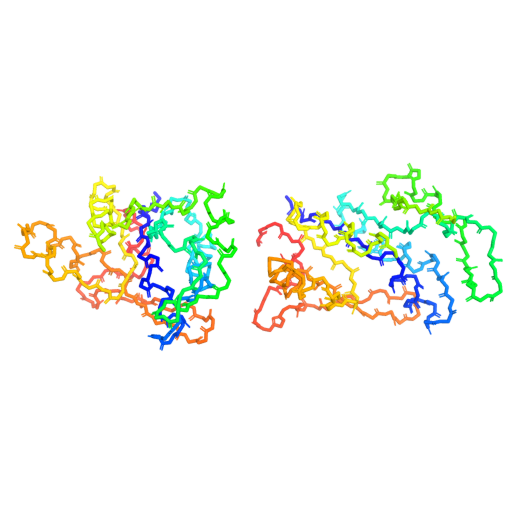3.030 1.00 27.91 254 GLN B CA 1
ATOM 927 C C . GLN A 1 143 ? -6.764 -21.036 43.015 1.00 29.01 254 GLN B C 1
ATOM 928 O O . GLN A 1 143 ? -6.188 -20.682 44.041 1.00 28.61 254 GLN B O 1
ATOM 934 N N . GLU A 1 144 ? -6.118 -21.225 41.865 1.00 29.58 255 GLU B N 1
ATOM 935 C CA . GLU A 1 144 ? -4.654 -21.120 41.815 1.00 30.57 255 GLU B CA 1
ATOM 936 C C . GLU A 1 144 ? -4.144 -19.676 41.921 1.00 27.73 255 GLU B C 1
ATOM 937 O O . GLU A 1 144 ? -3.001 -19.450 42.303 1.00 29.44 255 GLU B O 1
ATOM 943 N N . TRP A 1 145 ? -4.993 -18.709 41.577 1.00 29.21 256 TRP B N 1
ATOM 944 C CA . TRP A 1 145 ? -4.714 -17.297 41.827 1.00 26.91 256 TRP B CA 1
ATOM 945 C C . TRP A 1 145 ? -4.873 -16.995 43.309 1.00 25.86 256 TRP B C 1
ATOM 946 O O . TRP A 1 145 ? -4.101 -16.233 43.885 1.00 25.34 256 TRP B O 1
ATOM 957 N N . LYS A 1 146 ? -5.898 -17.584 43.916 1.00 24.30 257 LYS B N 1
ATOM 958 C CA . LYS A 1 146 ? -6.140 -17.427 45.347 1.00 25.64 257 LYS B CA 1
ATOM 959 C C . LYS A 1 146 ? -4.954 -17.949 46.157 1.00 26.31 257 LYS B C 1
ATOM 960 O O . LYS A 1 146 ? -4.517 -17.299 47.111 1.00 24.53 257 LYS B O 1
ATOM 966 N N . ARG A 1 147 ? -4.430 -19.110 45.759 1.00 25.39 258 ARG B N 1
ATOM 967 C CA . ARG A 1 147 ? -3.276 -19.718 46.425 1.00 26.46 258 ARG B CA 1
ATOM 968 C C . ARG A 1 147 ? -2.014 -18.902 46.177 1.00 25.60 258 ARG B C 1
ATOM 969 O O . ARG A 1 147 ? -1.190 -18.735 47.075 1.00 25.66 258 ARG B O 1
ATOM 977 N N . PHE A 1 148 ? -1.871 -18.394 44.957 1.00 24.99 259 PHE B N 1
ATOM 978 C CA . PHE A 1 148 ? -0.740 -17.540 44.612 1.00 25.75 259 PHE B CA 1
ATOM 979 C C . PHE A 1 148 ? -0.718 -16.287 45.476 1.00 23.46 259 PHE B C 1
ATOM 980 O O . PHE A 1 148 ? 0.312 -15.934 46.030 1.00 22.90 259 PHE B O 1
ATOM 988 N N . ILE A 1 149 ? -1.862 -15.613 45.568 1.00 24.91 260 ILE B N 1
ATOM 989 C CA . ILE A 1 149 ? -1.966 -14.376 46.329 1.00 23.93 260 ILE B CA 1
ATOM 990 C C . ILE A 1 149 ? -1.565 -14.636 47.773 1.00 23.84 260 ILE B C 1
ATOM 991 O O . ILE A 1 149 ? -0.907 -13.809 48.406 1.00 23.23 260 ILE B O 1
ATOM 996 N N . GLU A 1 150 ? -1.950 -15.802 48.283 1.00 24.54 261 GLU B N 1
ATOM 997 C CA . GLU A 1 150 ? -1.650 -16.170 49.661 1.00 23.39 261 GLU B CA 1
ATOM 998 C C . GLU A 1 150 ? -0.159 -16.397 49.913 1.00 24.09 261 GLU B C 1
ATOM 999 O O . GLU A 1 150 ? 0.333 -16.101 51.007 1.00 26.12 261 GLU B O 1
ATOM 1005 N N . GLU A 1 151 ? 0.562 -16.905 48.914 1.00 21.57 262 GLU B N 1
ATOM 1006 C CA . GLU A 1 151 ? 1.994 -17.191 49.079 1.00 24.65 262 GLU B CA 1
ATOM 1007 C C . GLU A 1 151 ? 2.939 -16.098 48.547 1.00 23.98 262 GLU B C 1
ATOM 1008 O O . GLU A 1 151 ? 4.118 -16.081 48.888 1.00 24.71 262 GLU B O 1
ATOM 1014 N N . ARG A 1 152 ? 2.421 -15.166 47.749 1.00 20.82 263 ARG B N 1
ATOM 1015 C CA . ARG A 1 152 ? 3.293 -14.230 47.053 1.00 20.11 263 ARG B CA 1
ATOM 1016 C C . ARG A 1 152 ? 2.984 -12.738 47.239 1.00 20.92 263 ARG B C 1
ATOM 1017 O O . ARG A 1 152 ? 3.648 -11.902 46.632 1.00 19.41 263 ARG B O 1
ATOM 1025 N N . LEU A 1 153 ? 1.994 -12.401 48.067 1.00 19.61 264 LEU B N 1
ATOM 1026 C CA . LEU A 1 153 ? 1.686 -10.996 48.337 1.00 19.33 264 LEU B CA 1
ATOM 1027 C C . LEU A 1 153 ? 2.628 -10.389 49.388 1.00 17.77 264 LEU B C 1
ATOM 1028 O O . LEU A 1 153 ? 2.781 -10.919 50.490 1.00 16.59 264 LEU B O 1
ATOM 1033 N N . LEU A 1 154 ? 3.269 -9.280 49.036 1.00 18.45 265 LEU B N 1
ATOM 1034 C CA . LEU A 1 154 ? 4.094 -8.548 50.000 1.00 18.65 265 LEU B CA 1
ATOM 1035 C C . LEU A 1 154 ? 3.389 -7.273 50.471 1.00 15.81 265 LEU B C 1
ATOM 1036 O O . LEU A 1 154 ? 3.372 -6.267 49.770 1.00 15.42 265 LEU B O 1
ATOM 1041 N N . MET A 1 155 ? 2.799 -7.315 51.659 1.00 16.64 266 MET B N 1
ATOM 1042 C CA . MET A 1 155 ? 2.132 -6.131 52.195 1.00 17.93 266 MET B CA 1
ATOM 1043 C C . MET A 1 155 ? 3.198 -5.204 52.798 1.00 16.88 266 MET B C 1
ATOM 1044 O O . MET A 1 155 ? 4.384 -5.512 52.744 1.00 17.63 266 MET B O 1
ATOM 1049 N N . TYR A 1 156 ? 2.790 -4.059 53.330 1.00 17.64 267 TYR B N 1
ATOM 1050 C CA . TYR A 1 156 ? 3.740 -3.011 53.721 1.00 17.56 267 TYR B CA 1
ATOM 1051 C C . TYR A 1 156 ? 2.993 -1.871 54.427 1.00 17.81 267 TYR B C 1
ATOM 1052 O O . TYR A 1 156 ? 1.762 -1.771 54.360 1.00 16.51 267 TYR B O 1
ATOM 1061 N N . SER A 1 157 ? 3.749 -1.018 55.106 1.00 18.72 268 SER B N 1
ATOM 1062 C CA . SER A 1 157 ? 3.233 0.246 55.607 1.00 17.25 268 SER B CA 1
ATOM 1063 C C . SER A 1 157 ? 4.200 1.322 55.156 1.00 16.66 268 SER B C 1
ATOM 1064 O O . SER A 1 157 ? 5.361 1.036 54.859 1.00 18.29 268 SER B O 1
ATOM 1067 N N . PHE A 1 158 ? 3.759 2.541 55.106 1.00 14.61 269 PHE B N 1
ATOM 1068 C CA . PHE A 1 158 ? 4.646 3.661 55.003 1.00 16.69 269 PHE B CA 1
ATOM 1069 C C . PHE A 1 158 ? 4.615 4.422 56.316 1.00 17.36 269 PHE B C 1
ATOM 1070 O O . PHE A 1 158 ? 3.597 4.710 56.830 1.00 17.05 269 PHE B O 1
ATOM 1078 N N . VAL A 1 159 ? 5.753 4.816 56.799 1.00 17.94 270 VAL B N 1
ATOM 1079 C CA . VAL A 1 159 ? 5.770 5.809 57.825 1.00 18.54 270 VAL B CA 1
ATOM 1080 C C . VAL A 1 159 ? 6.447 7.007 57.205 1.00 20.72 270 VAL B C 1
ATOM 1081 O O . VAL A 1 159 ? 7.617 6.998 57.001 1.00 20.08 270 VAL B O 1
ATOM 1085 N N . ASN A 1 160 ? 5.668 8.022 56.881 1.00 21.19 271 ASN B N 1
ATOM 1086 C CA . ASN A 1 160 ? 6.167 9.141 56.114 1.00 21.63 271 ASN B CA 1
ATOM 1087 C C . ASN A 1 160 ? 6.788 8.571 54.808 1.00 20.03 271 ASN B C 1
ATOM 1088 O O . ASN A 1 160 ? 6.138 7.886 54.096 1.00 20.29 271 ASN B O 1
ATOM 1093 N N . ASP A 1 161 ? 8.028 8.862 54.524 1.00 19.42 272 ASP B N 1
ATOM 1094 C CA . ASP A 1 161 ? 8.677 8.318 53.370 1.00 19.67 272 ASP B CA 1
ATOM 1095 C C . ASP A 1 161 ? 9.356 6.984 53.513 1.00 19.46 272 ASP B C 1
ATOM 1096 O O . ASP A 1 161 ? 9.974 6.539 52.618 1.00 20.44 272 ASP B O 1
ATOM 1101 N N . LYS A 1 162 ? 9.230 6.350 54.652 1.00 20.10 273 LYS B N 1
ATOM 1102 C CA . LYS A 1 162 ? 9.888 5.102 54.909 1.00 19.48 273 LYS B CA 1
ATOM 1103 C C . LYS A 1 162 ? 9.028 3.923 54.536 1.00 18.79 273 LYS B C 1
ATOM 1104 O O . LYS A 1 162 ? 8.058 3.663 55.146 1.00 17.62 273 LYS B O 1
ATOM 1110 N N . PHE A 1 163 ? 9.418 3.239 53.492 1.00 18.63 274 PHE B N 1
ATOM 1111 C CA . PHE A 1 163 ? 8.690 2.069 52.995 1.00 17.84 274 PHE B CA 1
ATOM 1112 C C . PHE A 1 163 ? 9.055 0.854 53.833 1.00 18.03 274 PHE B C 1
ATOM 1113 O O . PHE A 1 163 ? 10.222 0.488 53.912 1.00 17.45 274 PHE B O 1
ATOM 1121 N N . MET A 1 164 ? 8.061 0.241 54.470 1.00 16.91 275 MET B N 1
ATOM 1122 C CA . MET A 1 164 ? 8.323 -0.784 55.474 1.00 17.71 275 MET B CA 1
ATOM 1123 C C . MET A 1 164 ? 7.540 -2.058 55.172 1.00 18.83 275 MET B C 1
ATOM 1124 O O . MET A 1 164 ? 6.384 -2.183 55.583 1.00 17.40 275 MET B O 1
ATOM 1129 N N . PRO A 1 165 ? 8.169 -3.015 54.468 1.00 18.75 276 PRO B N 1
ATOM 1130 C CA . PRO A 1 165 ? 7.586 -4.350 54.291 1.00 19.33 276 PRO B CA 1
ATOM 1131 C C . PRO A 1 165 ? 7.833 -5.188 55.541 1.00 21.15 276 PRO B C 1
ATOM 1132 O O . PRO A 1 165 ? 8.788 -4.909 56.257 1.00 23.29 276 PRO B O 1
ATOM 1136 N N . PRO A 1 166 ? 6.995 -6.202 55.805 1.00 21.77 277 PRO B N 1
ATOM 1137 C CA . PRO A 1 166 ? 7.219 -7.053 56.984 1.00 25.42 277 PRO B CA 1
ATOM 1138 C C . PRO A 1 166 ? 8.448 -7.948 56.828 1.00 27.39 277 PRO B C 1
ATOM 1139 O O . PRO A 1 166 ? 8.668 -8.495 55.746 1.00 26.62 277 PRO B O 1
ATOM 1143 N N . ASP A 1 167 ? 9.214 -8.112 57.907 1.00 27.38 278 ASP B N 1
ATOM 1144 C CA . ASP A 1 167 ? 10.392 -8.989 57.927 1.00 28.66 278 ASP B CA 1
ATOM 1145 C C . ASP A 1 167 ? 10.036 -10.469 57.811 1.00 28.98 278 ASP B C 1
ATOM 1146 O O . ASP A 1 167 ? 10.860 -11.289 57.405 1.00 29.87 278 ASP B O 1
ATOM 1151 N N . ASP A 1 168 ? 8.818 -10.814 58.204 1.00 28.02 279 ASP B N 1
ATOM 1152 C CA . ASP A 1 168 ? 8.318 -12.165 58.003 1.00 30.95 279 ASP B CA 1
ATOM 1153 C C . ASP A 1 168 ? 6.967 -12.044 57.303 1.00 32.04 279 ASP B C 1
ATOM 1154 O O . ASP A 1 168 ? 5.928 -11.988 57.959 1.00 33.05 279 ASP B O 1
ATOM 1159 N N . PRO A 1 169 ? 6.986 -11.971 55.958 1.00 29.76 280 PRO B N 1
ATOM 1160 C CA . PRO A 1 169 ? 5.795 -11.641 55.158 1.00 27.90 280 PRO B CA 1
ATOM 1161 C C . PRO A 1 169 ? 4.655 -12.654 55.297 1.00 31.34 280 PRO B C 1
ATOM 1162 O O . PRO A 1 169 ? 3.503 -12.290 55.078 1.00 33.10 280 PRO B O 1
ATOM 1166 N N . LEU A 1 170 ? 4.965 -13.899 55.647 1.00 31.53 281 LEU B N 1
ATOM 1167 C CA . LEU A 1 170 ? 3.928 -14.911 55.836 1.00 34.49 281 LEU B CA 1
ATOM 1168 C C . LEU A 1 170 ? 3.982 -15.504 57.247 1.00 37.28 281 LEU B C 1
ATOM 1169 O O . LEU A 1 170 ? 3.857 -16.716 57.418 1.00 38.97 281 LEU B O 1
ATOM 1174 N N . GLY A 1 171 ? 4.166 -14.643 58.249 1.00 38.47 282 GLY B N 1
ATOM 1175 C CA . GLY A 1 171 ? 4.288 -15.070 59.640 1.00 39.48 282 GLY B CA 1
ATOM 1176 C C . GLY A 1 171 ? 5.472 -15.999 59.818 1.00 41.30 282 GLY B C 1
ATOM 1177 O O . GLY A 1 171 ? 6.515 -15.785 59.213 1.00 42.44 282 GLY B O 1
ATOM 1178 N N . ARG A 1 172 ? 5.331 -17.024 60.652 1.00 44.77 283 ARG B N 1
ATOM 1179 C CA . ARG A 1 172 ? 6.283 -18.132 60.604 1.00 46.21 283 ARG B CA 1
ATOM 1180 C C . ARG A 1 172 ? 5.612 -19.418 60.120 1.00 50.17 283 ARG B C 1
ATOM 1181 O O . ARG A 1 172 ? 5.742 -20.486 60.720 1.00 53.61 283 ARG B O 1
ATOM 1189 N N . HIS A 1 173 ? 4.862 -19.287 59.034 1.00 50.97 284 HIS B N 1
ATOM 1190 C CA . HIS A 1 173 ? 4.482 -20.428 58.222 1.00 52.12 284 HIS B CA 1
ATOM 1191 C C . HIS A 1 173 ? 5.273 -20.228 56.940 1.00 49.36 284 HIS B C 1
ATOM 1192 O O . HIS A 1 173 ? 5.060 -20.918 55.939 1.00 49.99 284 HIS B O 1
ATOM 1199 N N . GLY A 1 174 ? 6.194 -19.264 56.989 1.00 44.97 285 GLY B N 1
ATOM 1200 C CA . GLY A 1 174 ? 6.897 -18.822 55.797 1.00 41.59 285 GLY B CA 1
ATOM 1201 C C . GLY A 1 174 ? 8.300 -18.296 56.018 1.00 38.25 285 GLY B C 1
ATOM 1202 O O . GLY A 1 174 ? 8.761 -18.169 57.158 1.00 38.22 285 GLY B O 1
ATOM 1203 N N . PRO A 1 175 ? 8.986 -17.969 54.911 1.00 36.72 286 PRO B N 1
ATOM 1204 C CA . PRO A 1 175 ? 10.400 -17.580 54.889 1.00 34.32 286 PRO B CA 1
ATOM 1205 C C . PRO A 1 175 ? 10.615 -16.167 55.427 1.00 33.86 286 PRO B C 1
ATOM 1206 O O . PRO A 1 175 ? 9.661 -15.394 55.559 1.00 33.15 286 PRO B O 1
ATOM 1210 N N . SER A 1 176 ? 11.862 -15.835 55.735 1.00 31.45 287 SER B N 1
ATOM 1211 C CA . SER A 1 176 ? 12.219 -14.462 56.050 1.00 31.13 287 SER B CA 1
ATOM 1212 C C . SER A 1 176 ? 11.908 -13.598 54.827 1.00 28.64 287 SER B C 1
ATOM 1213 O O . SER A 1 176 ? 11.647 -14.120 53.741 1.00 27.88 287 SER B O 1
ATOM 1216 N N . LEU A 1 177 ? 11.943 -12.282 54.995 1.00 27.66 288 LEU B N 1
ATOM 1217 C CA . LEU A 1 177 ? 11.781 -11.381 53.863 1.00 27.22 288 LEU B CA 1
ATOM 1218 C C . LEU A 1 177 ? 12.891 -11.649 52.846 1.00 27.18 288 LEU B C 1
ATOM 1219 O O . LEU A 1 177 ? 12.665 -11.626 51.638 1.00 24.53 288 LEU B O 1
ATOM 1224 N N . ASP A 1 178 ? 14.091 -11.928 53.344 1.00 26.83 289 ASP B N 1
ATOM 1225 C CA . ASP A 1 178 ? 15.241 -12.175 52.478 1.00 26.75 289 ASP B CA 1
ATOM 1226 C C . ASP A 1 178 ? 15.019 -13.373 51.546 1.00 30.09 289 ASP B C 1
ATOM 1227 O O . ASP A 1 178 ? 15.324 -13.309 50.349 1.00 28.79 289 ASP B O 1
ATOM 1232 N N . ASN A 1 179 ? 14.506 -14.469 52.101 1.00 28.10 290 ASN B N 1
ATOM 1233 C CA . ASN A 1 179 ? 14.248 -15.670 51.314 1.00 27.39 290 ASN B CA 1
ATOM 1234 C C . ASN A 1 179 ? 12.965 -15.574 50.498 1.00 28.58 290 ASN B C 1
ATOM 1235 O O . ASN A 1 179 ? 12.844 -16.207 49.445 1.00 29.08 290 ASN B O 1
ATOM 1240 N N . PHE A 1 180 ? 12.020 -14.770 50.982 1.00 27.70 291 PHE B N 1
ATOM 1241 C CA . PHE A 1 180 ? 10.736 -14.559 50.309 1.00 26.42 291 PHE B CA 1
ATOM 1242 C C . PHE A 1 180 ? 10.932 -13.959 48.918 1.00 26.56 291 PHE B C 1
ATOM 1243 O O . PHE A 1 180 ? 10.213 -14.291 47.978 1.00 26.79 291 PHE B O 1
ATOM 1251 N N . LEU A 1 181 ? 11.926 -13.084 48.796 1.00 25.03 292 LEU B N 1
ATOM 1252 C CA . LEU A 1 181 ? 12.195 -12.382 47.551 1.00 27.20 292 LEU B CA 1
ATOM 1253 C C . LEU A 1 181 ? 13.178 -13.127 46.637 1.00 27.18 292 LEU B C 1
ATOM 1254 O O . LEU A 1 181 ? 13.442 -12.682 45.522 1.00 23.92 292 LEU B O 1
ATOM 1259 N N . ARG A 1 182 ? 13.709 -14.251 47.113 1.00 26.56 293 ARG B N 1
ATOM 1260 C CA . ARG A 1 182 ? 14.664 -15.042 46.340 1.00 29.73 293 ARG B CA 1
ATOM 1261 C C . ARG A 1 182 ? 13.988 -16.264 45.732 1.00 30.60 293 ARG B C 1
ATOM 1262 O O . ARG A 1 182 ? 13.113 -16.865 46.351 1.00 30.23 293 ARG B O 1
ATOM 1270 N N . LYS A 1 183 ? 14.413 -16.639 44.528 1.00 32.12 294 LYS B N 1
ATOM 1271 C CA . LYS A 1 183 ? 13.905 -17.848 43.880 1.00 34.89 294 LYS B CA 1
ATOM 1272 C C . LYS A 1 183 ? 14.160 -19.089 44.742 1.00 37.36 294 LYS B C 1
ATOM 1273 O O . LYS A 1 183 ? 13.387 -20.054 44.702 1.00 36.66 294 LYS B O 1
ATOM 1279 N N . LYS A 1 184 ? 15.241 -19.049 45.525 1.00 36.79 295 LYS B N 1
ATOM 1280 C CA . LYS A 1 184 ? 15.578 -20.118 46.470 1.00 37.02 295 LYS B CA 1
ATOM 1281 C C . LYS A 1 184 ? 16.482 -19.601 47.603 1.00 36.13 295 LYS B C 1
ATOM 1282 O O . LYS A 1 184 ? 17.207 -18.623 47.424 1.00 36.23 295 LYS B O 1
ATOM 1288 N N . PRO A 1 185 ? 16.422 -20.245 48.782 1.00 36.01 296 PRO B N 1
ATOM 1289 C CA . PRO A 1 185 ? 17.096 -19.742 49.991 1.00 37.32 296 PRO B CA 1
ATOM 1290 C C . PRO A 1 185 ? 18.614 -19.611 49.855 1.00 34.94 296 PRO B C 1
ATOM 1291 O O . PRO A 1 185 ? 19.193 -18.835 50.624 1.00 35.52 296 PRO B O 1
ATOM 1295 N N . ASP B 1 23 ? 30.640 4.908 37.888 1.00 33.51 134 ASP A N 1
ATOM 1296 C CA . ASP B 1 23 ? 31.474 5.342 39.003 1.00 31.91 134 ASP A CA 1
ATOM 1297 C C . ASP B 1 23 ? 30.798 6.439 39.844 1.00 31.72 134 ASP A C 1
ATOM 1298 O O . ASP B 1 23 ? 29.955 6.163 40.704 1.00 31.24 134 ASP A O 1
ATOM 1303 N N . LEU B 1 24 ? 31.182 7.686 39.580 1.00 29.85 135 LEU A N 1
ATOM 1304 C CA . LEU B 1 24 ? 30.685 8.846 40.314 1.00 26.86 135 LEU A CA 1
ATOM 1305 C C . LEU B 1 24 ? 29.646 9.605 39.481 1.00 24.49 135 LEU A C 1
ATOM 1306 O O . LEU B 1 24 ? 29.764 9.665 38.261 1.00 23.71 135 LEU A O 1
ATOM 1311 N N . ARG B 1 25 ? 28.622 10.165 40.126 1.00 22.59 136 ARG A N 1
ATOM 1312 C CA . ARG B 1 25 ? 27.607 10.920 39.396 1.00 20.99 136 ARG A CA 1
ATOM 1313 C C . ARG B 1 25 ? 28.264 12.147 38.775 1.00 20.22 136 ARG A C 1
ATOM 1314 O O . ARG B 1 25 ? 29.215 12.691 39.334 1.00 21.51 136 ARG A O 1
ATOM 1322 N N . PRO B 1 26 ? 27.785 12.579 37.604 1.00 18.96 137 PRO A N 1
ATOM 1323 C CA . PRO B 1 26 ? 28.353 13.820 37.064 1.00 19.82 137 PRO A CA 1
ATOM 1324 C C . PRO B 1 26 ? 28.156 14.988 38.050 1.00 17.89 137 PRO A C 1
ATOM 1325 O O . PRO B 1 26 ? 27.135 15.061 38.742 1.00 15.59 137 PRO A O 1
ATOM 1329 N N . VAL B 1 27 ? 29.140 15.876 38.123 1.00 16.44 138 VAL A N 1
ATOM 1330 C CA . VAL B 1 27 ? 29.088 17.004 39.045 1.00 16.69 138 VAL A CA 1
ATOM 1331 C C . VAL B 1 27 ? 28.932 18.308 38.269 1.00 15.15 138 VAL A C 1
ATOM 1332 O O . VAL B 1 27 ? 29.737 18.609 37.390 1.00 17.05 138 VAL A O 1
ATOM 1336 N N . VAL B 1 28 ? 27.887 19.068 38.576 1.00 13.77 139 VAL A N 1
ATOM 1337 C CA . VAL B 1 28 ? 27.658 20.358 37.928 1.00 13.74 139 VAL A CA 1
ATOM 1338 C C . VAL B 1 28 ? 27.776 21.472 38.961 1.00 14.32 139 VAL A C 1
ATOM 1339 O O . VAL B 1 28 ? 27.021 21.509 39.940 1.00 15.24 139 VAL A O 1
ATOM 1343 N N . ILE B 1 29 ? 28.741 22.367 38.764 1.00 14.36 140 ILE A N 1
ATOM 1344 C CA . ILE B 1 29 ? 29.008 23.417 39.747 1.00 14.12 140 ILE A CA 1
ATOM 1345 C C . ILE B 1 29 ? 28.419 24.779 39.326 1.00 17.45 140 ILE A C 1
ATOM 1346 O O . ILE B 1 29 ? 28.665 25.260 38.209 1.00 16.05 140 ILE A O 1
ATOM 1351 N N . ASP B 1 30 ? 27.633 25.384 40.219 1.00 15.48 141 ASP A N 1
ATOM 1352 C CA . ASP B 1 30 ? 27.127 26.740 40.024 1.00 14.72 141 ASP A CA 1
ATOM 1353 C C . ASP B 1 30 ? 28.297 27.706 40.281 1.00 16.02 141 ASP A C 1
ATOM 1354 O O . ASP B 1 30 ? 28.556 28.093 41.416 1.00 15.13 141 ASP A O 1
ATOM 1359 N N . GLY B 1 31 ? 29.023 28.046 39.217 1.00 15.24 142 GLY A N 1
ATOM 1360 C CA . GLY B 1 31 ? 30.250 28.824 39.318 1.00 14.66 142 GLY A CA 1
ATOM 1361 C C . GLY B 1 31 ? 30.096 30.166 40.007 1.00 15.19 142 GLY A C 1
ATOM 1362 O O . GLY B 1 31 ? 30.924 30.540 40.823 1.00 13.78 142 GLY A O 1
ATOM 1363 N N . SER B 1 32 ? 29.025 30.883 39.685 1.00 14.65 143 SER A N 1
ATOM 1364 C CA . SER B 1 32 ? 28.758 32.196 40.269 1.00 15.92 143 SER A CA 1
ATOM 1365 C C . SER B 1 32 ? 28.476 32.119 41.767 1.00 15.12 143 SER A C 1
ATOM 1366 O O . SER B 1 32 ? 28.974 32.938 42.528 1.00 16.12 143 SER A O 1
ATOM 1369 N N . ASN B 1 33 ? 27.674 31.142 42.184 1.00 14.62 144 ASN A N 1
ATOM 1370 C CA . ASN B 1 33 ? 27.378 30.957 43.599 1.00 15.81 144 ASN A CA 1
ATOM 1371 C C . ASN B 1 33 ? 28.630 30.619 44.416 1.00 17.15 144 ASN A C 1
ATOM 1372 O O . ASN B 1 33 ? 28.819 31.126 45.521 1.00 17.63 144 ASN A O 1
ATOM 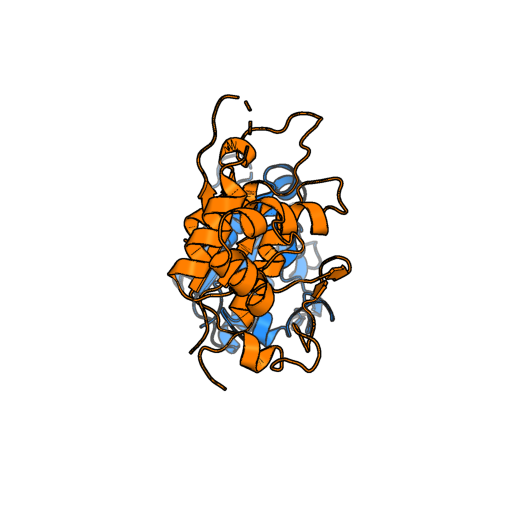1377 N N . VAL B 1 34 ? 29.486 29.774 43.853 1.00 15.97 145 VAL A N 1
ATOM 1378 C CA . VAL B 1 34 ? 30.727 29.372 44.498 1.00 15.06 145 VAL A CA 1
ATOM 1379 C C . VAL B 1 34 ? 31.776 30.483 44.491 1.00 15.35 145 VAL A C 1
ATOM 1380 O O . VAL B 1 34 ? 32.472 30.689 45.480 1.00 13.95 145 VAL A O 1
ATOM 1384 N N . ALA B 1 35 ? 31.906 31.199 43.381 1.00 13.39 146 ALA A N 1
ATOM 1385 C CA . ALA B 1 35 ? 32.860 32.298 43.344 1.00 15.95 146 ALA A CA 1
ATOM 1386 C C . ALA B 1 35 ? 32.439 33.424 44.307 1.00 15.97 146 ALA A C 1
ATOM 1387 O O . ALA B 1 35 ? 33.270 33.982 45.033 1.00 15.09 146 ALA A O 1
ATOM 1389 N N . MET B 1 36 ? 31.146 33.742 44.317 1.00 14.38 147 MET A N 1
ATOM 1390 C CA . MET B 1 36 ? 30.613 34.768 45.222 1.00 16.93 147 MET A CA 1
ATOM 1391 C C . MET B 1 36 ? 30.722 34.343 46.690 1.00 18.11 147 MET A C 1
ATOM 1392 O O . MET B 1 36 ? 30.950 35.173 47.579 1.00 19.21 147 MET A O 1
ATOM 1397 N N . SER B 1 37 ? 30.545 33.052 46.941 1.00 16.16 148 SER A N 1
ATOM 1398 C CA . SER B 1 37 ? 30.673 32.521 48.292 1.00 17.35 148 SER A CA 1
ATOM 1399 C C . SER B 1 37 ? 32.087 32.717 48.814 1.00 18.38 148 SER A C 1
ATOM 1400 O O . SER B 1 37 ? 32.292 33.172 49.944 1.00 19.10 148 SER A O 1
ATOM 1403 N N . HIS B 1 38 ? 33.065 32.374 47.985 1.00 15.35 149 HIS A N 1
ATOM 1404 C CA . HIS B 1 38 ? 34.452 32.487 48.377 1.00 15.26 149 HIS A CA 1
ATOM 1405 C C . HIS B 1 38 ? 34.857 33.955 48.461 1.00 17.75 149 HIS A C 1
ATOM 1406 O O . HIS B 1 38 ? 35.786 34.295 49.186 1.00 18.37 149 HIS A O 1
ATOM 1413 N N . GLY B 1 39 ? 34.153 34.820 47.731 1.00 18.27 150 GLY A N 1
ATOM 1414 C CA . GLY B 1 39 ? 34.380 36.254 47.823 1.00 18.56 150 GLY A CA 1
ATOM 1415 C C . GLY B 1 39 ? 33.546 36.922 48.904 1.00 19.96 150 GLY A C 1
ATOM 1416 O O . GLY B 1 39 ? 33.342 38.133 48.881 1.00 20.01 150 GLY A O 1
ATOM 1417 N N . ASN B 1 40 ? 33.052 36.127 49.851 1.00 22.62 151 ASN A N 1
ATOM 1418 C CA . ASN B 1 40 ? 32.268 36.643 50.981 1.00 24.85 151 ASN A CA 1
ATOM 1419 C C . ASN B 1 40 ? 31.075 37.470 50.497 1.00 24.19 151 ASN A C 1
ATOM 1420 O O . ASN B 1 40 ? 30.649 38.415 51.159 1.00 26.43 151 ASN A O 1
ATOM 1425 N N . LYS B 1 41 ? 30.553 37.093 49.330 1.00 23.88 152 LYS A N 1
ATOM 1426 C CA . LYS B 1 41 ? 29.395 37.743 48.709 1.00 24.88 152 LYS A CA 1
ATOM 1427 C C . LYS B 1 41 ? 29.616 39.199 48.250 1.00 23.06 152 LYS A C 1
ATOM 1428 O O . LYS B 1 41 ? 28.671 39.880 47.876 1.00 23.84 152 LYS A O 1
ATOM 1434 N N . GLU B 1 42 ? 30.865 39.655 48.266 1.00 23.37 153 GLU A N 1
ATOM 1435 C CA . GLU B 1 42 ? 31.218 41.000 47.812 1.00 24.03 153 GLU A CA 1
ATOM 1436 C C . GLU B 1 42 ? 31.899 40.973 46.441 1.00 25.15 153 GLU A C 1
ATOM 1437 O O . GLU B 1 42 ? 31.659 41.845 45.608 1.00 26.05 153 GLU A O 1
ATOM 1443 N N . VAL B 1 43 ? 32.770 39.985 46.226 1.00 24.47 154 VAL A N 1
ATOM 1444 C CA . VAL B 1 43 ? 33.522 39.876 44.979 1.00 22.08 154 VAL A CA 1
ATOM 1445 C C . VAL B 1 43 ? 33.330 38.498 44.345 1.00 20.30 154 VAL A C 1
ATOM 1446 O O . VAL B 1 43 ? 33.103 37.510 45.056 1.00 16.92 154 VAL A O 1
ATOM 1450 N N . PHE B 1 44 ? 33.417 38.451 43.010 1.00 18.96 155 PHE A N 1
ATOM 1451 C CA . PHE B 1 44 ? 33.368 37.198 42.250 1.00 18.97 155 PHE A CA 1
ATOM 1452 C C . PHE B 1 44 ? 34.764 36.611 42.315 1.00 19.02 155 PHE A C 1
ATOM 1453 O O . PHE B 1 44 ? 35.656 37.021 41.575 1.00 19.34 155 PHE A O 1
ATOM 1461 N N . SER B 1 45 ? 34.954 35.664 43.223 1.00 18.85 156 SER A N 1
ATOM 1462 C CA . SER B 1 45 ? 36.264 35.080 43.448 1.00 17.23 156 SER A CA 1
ATOM 1463 C C . SER B 1 45 ? 36.480 33.799 42.636 1.00 17.60 156 SER A C 1
ATOM 1464 O O . SER B 1 45 ? 36.012 32.726 43.022 1.00 18.13 156 SER A O 1
ATOM 1467 N N . CYS B 1 46 ? 37.191 33.902 41.516 1.00 15.71 157 CYS A N 1
ATOM 1468 C CA . CYS B 1 46 ? 37.400 32.731 40.668 1.00 17.22 157 CYS A CA 1
ATOM 1469 C C . CYS B 1 46 ? 38.228 31.651 41.354 1.00 17.59 157 CYS A C 1
ATOM 1470 O O . CYS B 1 46 ? 38.144 30.485 40.971 1.00 17.74 157 CYS A O 1
ATOM 1473 N N . ARG B 1 47 ? 39.010 32.029 42.371 1.00 18.69 158 ARG A N 1
ATOM 1474 C CA . ARG B 1 47 ? 39.740 31.043 43.172 1.00 16.95 158 ARG A CA 1
ATOM 1475 C C . ARG B 1 47 ? 38.808 30.098 43.915 1.00 16.77 158 ARG A C 1
ATOM 1476 O O . ARG B 1 47 ? 39.159 28.943 44.171 1.00 16.98 158 ARG A O 1
ATOM 1484 N N . GLY B 1 48 ? 37.625 30.586 44.274 1.00 15.92 159 GLY A N 1
ATOM 1485 C CA . GLY B 1 48 ? 36.632 29.731 44.889 1.00 14.82 159 GLY A CA 1
ATOM 1486 C C . GLY B 1 48 ? 36.235 28.604 43.944 1.00 14.82 159 GLY A C 1
ATOM 1487 O O . GLY B 1 48 ? 36.042 27.476 44.375 1.00 15.22 159 GLY A O 1
ATOM 1488 N N . ILE B 1 49 ? 36.113 28.913 42.652 1.00 15.60 160 ILE A N 1
ATOM 1489 C CA . ILE B 1 49 ? 35.729 27.926 41.635 1.00 12.68 160 ILE A CA 1
ATOM 1490 C C . ILE B 1 49 ? 36.819 26.857 41.507 1.00 15.35 160 ILE A C 1
ATOM 1491 O O . ILE B 1 49 ? 36.530 25.660 41.465 1.00 16.35 160 ILE A O 1
ATOM 1496 N N . LEU B 1 50 ? 38.072 27.302 41.446 1.00 14.60 161 LEU A N 1
ATOM 1497 C CA . LEU B 1 50 ? 39.224 26.410 41.402 1.00 15.23 161 LEU A CA 1
ATOM 1498 C C . LEU B 1 50 ? 39.293 25.520 42.644 1.00 15.89 161 LEU A C 1
ATOM 1499 O O . LEU B 1 50 ? 39.515 24.323 42.531 1.00 15.76 161 LEU A O 1
ATOM 1504 N N . LEU B 1 51 ? 39.086 26.102 43.827 1.00 15.98 162 LEU A N 1
ATOM 1505 C CA . LEU B 1 51 ? 39.132 25.323 45.068 1.00 16.27 162 LEU A CA 1
ATOM 1506 C C . LEU B 1 51 ? 38.026 24.281 45.115 1.00 16.29 162 LEU A C 1
ATOM 1507 O O . LEU B 1 51 ? 38.264 23.141 45.521 1.00 15.73 162 LEU A O 1
ATOM 1512 N N . ALA B 1 52 ? 36.818 24.667 44.703 1.00 15.82 163 ALA A N 1
ATOM 1513 C CA . ALA B 1 52 ? 35.703 23.718 44.632 1.00 16.11 163 ALA A CA 1
ATOM 1514 C C . ALA B 1 52 ? 36.019 22.595 43.643 1.00 16.71 163 ALA A C 1
ATOM 1515 O O . ALA B 1 52 ? 35.870 21.407 43.946 1.00 15.96 163 ALA A O 1
ATOM 1517 N N . VAL B 1 53 ? 36.439 22.985 42.446 1.00 16.87 164 VAL A N 1
ATOM 1518 C CA . VAL B 1 53 ? 36.795 22.021 41.421 1.00 15.86 164 VAL A CA 1
ATOM 1519 C C . VAL B 1 53 ? 37.898 21.075 41.918 1.00 17.49 164 VAL A C 1
ATOM 1520 O O . VAL B 1 53 ? 37.788 19.852 41.779 1.00 16.14 164 VAL A O 1
ATOM 1524 N N . ASN B 1 54 ? 38.949 21.642 42.510 1.00 17.63 165 ASN A N 1
ATOM 1525 C CA . ASN B 1 54 ? 40.039 20.844 43.060 1.00 18.65 165 ASN A CA 1
ATOM 1526 C C . ASN B 1 54 ? 39.579 19.838 44.100 1.00 19.66 165 ASN A C 1
ATOM 1527 O O . ASN B 1 54 ? 40.131 18.744 44.180 1.00 21.91 165 ASN A O 1
ATOM 1532 N N . TRP B 1 55 ? 38.574 20.201 44.898 1.00 19.15 166 TRP A N 1
ATOM 1533 C CA . TRP B 1 55 ? 38.027 19.276 45.890 1.00 18.00 166 TRP A CA 1
ATOM 1534 C C . TRP B 1 55 ? 37.557 17.989 45.224 1.00 19.44 166 TRP A C 1
ATOM 1535 O O . TRP B 1 55 ? 37.870 16.893 45.692 1.00 19.83 166 TRP A O 1
ATOM 1546 N N . PHE B 1 56 ? 36.820 18.128 44.124 1.00 17.29 167 PHE A N 1
ATOM 1547 C CA . PHE B 1 56 ? 36.303 16.978 43.387 1.00 17.77 167 PHE A CA 1
ATOM 1548 C C . PHE B 1 56 ? 37.390 16.217 42.635 1.00 19.94 167 PHE A C 1
ATOM 1549 O O . PHE B 1 56 ? 37.361 14.987 42.597 1.00 19.08 167 PHE A O 1
ATOM 1557 N N . LEU B 1 57 ? 38.318 16.933 42.034 1.00 18.77 168 LEU A N 1
ATOM 1558 C CA . LEU B 1 57 ? 39.422 16.360 41.314 1.00 20.91 168 LEU A CA 1
ATOM 1559 C C . LEU B 1 57 ? 40.360 15.521 42.180 1.00 21.55 168 LEU A C 1
ATOM 1560 O O . LEU B 1 57 ? 40.731 14.459 41.814 1.00 20.57 168 LEU A O 1
ATOM 1565 N N . GLU B 1 58 ? 40.632 16.016 43.377 1.00 21.12 169 GLU A N 1
ATOM 1566 C CA . GLU B 1 58 ? 41.451 15.325 44.337 1.00 23.08 169 GLU A CA 1
ATOM 1567 C C . GLU B 1 58 ? 40.817 13.979 44.705 1.00 21.94 169 GLU A C 1
ATOM 1568 O O . GLU B 1 58 ? 41.462 13.073 45.044 1.00 25.73 169 GLU A O 1
ATOM 1574 N N . ARG B 1 59 ? 39.529 13.873 44.590 1.00 21.70 170 ARG A N 1
ATOM 1575 C CA . ARG B 1 59 ? 38.816 12.657 44.949 1.00 23.28 170 ARG A CA 1
ATOM 1576 C C . ARG B 1 59 ? 38.649 11.735 43.749 1.00 21.98 170 ARG A C 1
ATOM 1577 O O . ARG B 1 59 ? 38.014 10.689 43.850 1.00 22.18 170 ARG A O 1
ATOM 1585 N N . GLY B 1 60 ? 39.218 12.132 42.615 1.00 21.92 171 GLY A N 1
ATOM 1586 C CA . GLY B 1 60 ? 39.113 11.354 41.391 1.00 24.19 171 GLY A CA 1
ATOM 1587 C C . GLY B 1 60 ? 37.848 11.521 40.551 1.00 24.84 171 GLY A C 1
ATOM 1588 O O . GLY B 1 60 ? 37.510 10.631 39.763 1.00 26.30 171 GLY A O 1
ATOM 1589 N N . HIS B 1 61 ? 37.126 12.629 40.714 1.00 22.81 172 HIS A N 1
ATOM 1590 C CA . HIS B 1 61 ? 36.031 12.935 39.795 1.00 21.49 172 HIS A CA 1
ATOM 1591 C C . HIS B 1 61 ? 36.622 13.399 38.473 1.00 22.82 172 HIS A C 1
ATOM 1592 O O . HIS B 1 61 ? 37.578 14.182 38.460 1.00 21.80 172 HIS A O 1
ATOM 1599 N N . THR B 1 62 ? 36.050 12.931 37.366 1.00 22.55 173 THR A N 1
ATOM 1600 C CA . THR B 1 62 ? 36.508 13.343 36.042 1.00 23.30 173 THR A CA 1
ATOM 1601 C C . THR B 1 62 ? 35.415 14.075 35.292 1.00 22.73 173 THR A C 1
ATOM 1602 O O . THR B 1 62 ? 35.694 14.911 34.441 1.00 25.28 173 THR A O 1
ATOM 1606 N N . ASP B 1 63 ? 34.170 13.746 35.613 1.00 20.81 174 ASP A N 1
ATOM 1607 C CA . ASP B 1 63 ? 33.012 14.387 35.003 1.00 21.84 174 ASP A CA 1
ATOM 1608 C C . ASP B 1 63 ? 32.596 15.588 35.847 1.00 19.43 174 ASP A C 1
ATOM 1609 O O . ASP B 1 63 ? 31.734 15.470 36.705 1.00 19.97 174 ASP A O 1
ATOM 1614 N N . ILE B 1 64 ? 33.231 16.731 35.616 1.00 19.42 175 ILE A N 1
ATOM 1615 C CA . ILE B 1 64 ? 32.923 17.946 36.357 1.00 17.57 175 ILE A CA 1
ATOM 1616 C C . ILE B 1 64 ? 32.636 19.061 35.368 1.00 17.52 175 ILE A C 1
ATOM 1617 O O . ILE B 1 64 ? 33.410 19.290 34.439 1.00 17.65 175 ILE A O 1
ATOM 1622 N N . THR B 1 65 ? 31.529 19.764 35.560 1.00 15.51 176 THR A N 1
ATOM 1623 C CA . THR B 1 65 ? 31.232 20.914 34.709 1.00 16.79 176 THR A CA 1
ATOM 1624 C C . THR B 1 65 ? 30.936 22.142 35.543 1.00 16.82 176 THR A C 1
ATOM 1625 O O . THR B 1 65 ? 30.036 22.126 36.375 1.00 16.06 176 THR A O 1
ATOM 1629 N N . VAL B 1 66 ? 31.687 23.211 35.314 1.00 16.63 177 VAL A N 1
ATOM 1630 C CA . VAL B 1 66 ? 31.388 24.487 35.965 1.00 15.58 177 VAL A CA 1
ATOM 1631 C C . VAL B 1 66 ? 30.736 25.458 34.970 1.00 16.17 177 VAL A C 1
ATOM 1632 O O . VAL B 1 66 ? 31.321 25.753 33.936 1.00 16.93 177 VAL A O 1
ATOM 1636 N N . PHE B 1 67 ? 29.525 25.932 35.259 1.00 16.35 178 PHE A N 1
ATOM 1637 C CA . PHE B 1 67 ? 28.899 26.945 34.406 1.00 15.63 178 PHE A CA 1
ATOM 1638 C C . PHE B 1 67 ? 29.156 28.337 34.976 1.00 14.40 178 PHE A C 1
ATOM 1639 O O . PHE B 1 67 ? 29.064 28.551 36.188 1.00 15.67 178 PHE A O 1
ATOM 1647 N N . VAL B 1 68 ? 29.494 29.266 34.091 1.00 16.52 179 VAL A N 1
ATOM 1648 C CA . VAL B 1 68 ? 29.706 30.680 34.413 1.00 17.25 179 VAL A CA 1
ATOM 1649 C C . VAL B 1 68 ? 29.185 31.442 33.205 1.00 15.00 179 VAL A C 1
ATOM 1650 O O . VAL B 1 68 ? 29.427 31.030 32.081 1.00 16.50 179 VAL A O 1
ATOM 1654 N N . PRO B 1 69 ? 28.444 32.542 33.417 1.00 19.08 180 PRO A N 1
ATOM 1655 C CA . PRO B 1 69 ? 27.967 33.253 32.218 1.00 17.96 180 PRO A CA 1
ATOM 1656 C C . PRO B 1 69 ? 29.120 33.907 31.475 1.00 17.27 180 PRO A C 1
ATOM 1657 O O . PRO B 1 69 ? 30.075 34.375 32.090 1.00 18.35 180 PRO A O 1
ATOM 1661 N N . SER B 1 70 ? 29.020 33.968 30.157 1.00 17.11 181 SER A N 1
ATOM 1662 C CA . SER B 1 70 ? 30.137 34.425 29.364 1.00 17.90 181 SER A CA 1
ATOM 1663 C C . SER B 1 70 ? 30.533 35.881 29.648 1.00 17.71 181 SER A C 1
ATOM 1664 O O . SER B 1 70 ? 31.674 36.245 29.422 1.00 20.75 181 SER A O 1
ATOM 1667 N N . TRP B 1 71 ? 29.622 36.699 30.178 1.00 18.39 182 TRP A N 1
ATOM 1668 C CA . TRP B 1 71 ? 29.953 38.107 30.412 1.00 21.23 182 TRP A CA 1
ATOM 1669 C C . TRP B 1 71 ? 30.975 38.313 31.517 1.00 21.90 182 TRP A C 1
ATOM 1670 O O . TRP B 1 71 ? 31.530 39.399 31.665 1.00 23.29 182 TRP A O 1
ATOM 1681 N N . ARG B 1 72 ? 31.218 37.266 32.297 1.00 23.64 183 ARG A N 1
ATOM 1682 C CA . ARG B 1 72 ? 32.218 37.324 33.359 1.00 22.09 183 ARG A CA 1
ATOM 1683 C C . ARG B 1 72 ? 33.637 37.311 32.806 1.00 24.27 183 ARG A C 1
ATOM 1684 O O . ARG B 1 72 ? 34.591 37.453 33.568 1.00 24.16 183 ARG A O 1
ATOM 1692 N N . LYS B 1 73 ? 33.766 37.131 31.486 1.00 25.69 184 LYS A N 1
ATOM 1693 C CA . LYS B 1 73 ? 35.057 37.216 30.787 1.00 27.03 184 LYS A CA 1
ATOM 1694 C C . LYS B 1 73 ? 35.462 38.657 30.484 1.00 28.66 184 LYS A C 1
ATOM 1695 O O . LYS B 1 73 ? 36.629 38.937 30.213 1.00 28.17 184 LYS A O 1
ATOM 1701 N N . GLU B 1 74 ? 34.484 39.557 30.502 1.00 29.64 185 GLU A N 1
ATOM 1702 C CA . GLU B 1 74 ? 34.690 40.951 30.124 1.00 30.14 185 GLU A CA 1
ATOM 1703 C C . GLU B 1 74 ? 35.522 41.676 31.165 1.00 31.60 185 GLU A C 1
ATOM 1704 O O . GLU B 1 74 ? 35.642 41.219 32.303 1.00 30.98 185 GLU A O 1
ATOM 1710 N N . GLN B 1 75 ? 36.089 42.810 30.764 1.00 35.09 186 GLN A N 1
ATOM 1711 C CA . GLN B 1 75 ? 36.770 43.707 31.688 1.00 38.94 186 GLN A CA 1
ATOM 1712 C C . GLN B 1 75 ? 35.731 44.145 32.728 1.00 39.86 186 GLN A C 1
ATOM 1713 O O . GLN B 1 75 ? 34.632 44.572 32.371 1.00 41.88 186 GLN A O 1
ATOM 1719 N N . PRO B 1 76 ? 36.068 44.030 34.022 1.00 39.44 187 PRO A N 1
ATOM 1720 C CA . PRO B 1 76 ? 35.065 44.212 35.081 1.00 42.45 187 PRO A CA 1
ATOM 1721 C C . PRO B 1 76 ? 34.517 45.642 35.195 1.00 47.79 187 PRO A C 1
ATOM 1722 O O . PRO B 1 76 ? 35.281 46.606 35.121 1.00 48.47 187 PRO A O 1
ATOM 1726 N N . ARG B 1 77 ? 33.203 45.765 35.378 1.00 47.70 188 ARG A N 1
ATOM 1727 C CA . ARG B 1 77 ? 32.592 47.028 35.778 1.00 49.46 188 ARG A CA 1
ATOM 1728 C C . ARG B 1 77 ? 32.911 47.263 37.262 1.00 49.98 188 ARG A C 1
ATOM 1729 O O . ARG B 1 77 ? 33.505 46.401 37.912 1.00 47.95 188 ARG A O 1
ATOM 1737 N N . PRO B 1 78 ? 32.521 48.428 37.810 1.00 50.69 189 PRO A N 1
ATOM 1738 C CA . PRO B 1 78 ? 32.848 48.685 39.218 1.00 49.11 189 PRO A CA 1
ATOM 1739 C C . PRO B 1 78 ? 31.938 47.915 40.171 1.00 45.17 189 PRO A C 1
ATOM 1740 O O . PRO B 1 78 ? 32.328 47.637 41.304 1.00 44.15 189 PRO A O 1
ATOM 1744 N N . ASP B 1 79 ? 30.735 47.587 39.712 1.00 46.75 190 ASP A N 1
ATOM 1745 C CA . ASP B 1 79 ? 29.730 46.940 40.554 1.00 43.74 190 ASP A CA 1
ATOM 1746 C C . ASP B 1 79 ? 29.834 45.419 40.500 1.00 43.02 190 ASP A C 1
ATOM 1747 O O . ASP B 1 79 ? 29.213 44.713 41.301 1.00 43.62 190 ASP A O 1
ATOM 1752 N N . VAL B 1 80 ? 30.620 44.921 39.549 1.00 42.40 191 VAL A N 1
ATOM 1753 C CA . VAL B 1 80 ? 30.907 43.494 39.454 1.00 36.43 191 VAL A CA 1
ATOM 1754 C C . VAL B 1 80 ? 32.413 43.228 39.566 1.00 35.80 191 VAL A C 1
ATOM 1755 O O . VAL B 1 80 ? 33.056 42.843 38.584 1.00 35.24 191 VAL A O 1
ATOM 1759 N N . PRO B 1 81 ? 32.984 43.437 40.770 1.00 34.05 192 PRO A N 1
ATOM 1760 C CA . PRO B 1 81 ? 34.411 43.169 40.990 1.00 28.89 192 PRO A CA 1
ATOM 1761 C C . PRO B 1 81 ? 34.718 41.672 40.879 1.00 26.04 192 PRO A C 1
ATOM 1762 O O . PRO B 1 81 ? 33.883 40.827 41.223 1.00 23.50 192 PRO A O 1
ATOM 1766 N N . ILE B 1 82 ? 35.916 41.349 40.411 1.00 23.16 193 ILE A N 1
ATOM 1767 C CA . ILE B 1 82 ? 36.271 39.968 40.163 1.00 22.63 193 ILE A CA 1
ATOM 1768 C C . ILE B 1 82 ? 37.754 39.797 40.405 1.00 22.69 193 ILE A C 1
ATOM 1769 O O . ILE B 1 82 ? 38.553 40.645 40.007 1.00 24.73 193 ILE A O 1
ATOM 1774 N N . THR B 1 83 ? 38.121 38.709 41.073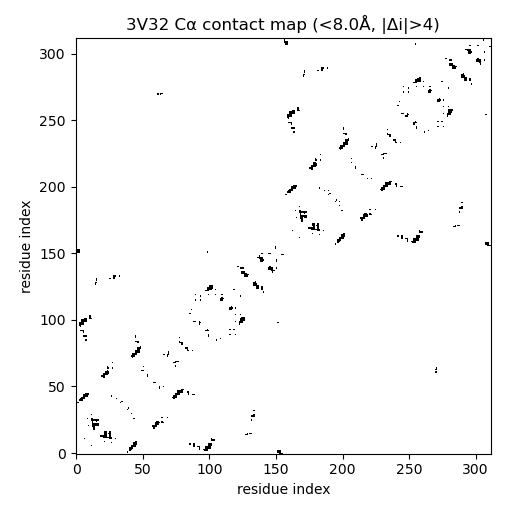 1.00 21.60 194 THR A N 1
ATOM 1775 C CA . THR B 1 83 ? 39.514 38.450 41.412 1.00 19.51 194 THR A CA 1
ATOM 1776 C C . THR B 1 83 ? 39.988 37.169 40.753 1.00 22.91 194 THR A C 1
ATOM 1777 O O . THR B 1 83 ? 39.222 36.201 40.631 1.00 20.99 194 THR A O 1
ATOM 1781 N N . ASP B 1 84 ? 41.250 37.168 40.323 1.00 21.09 195 ASP A N 1
ATOM 1782 C CA . ASP B 1 84 ? 41.847 35.997 39.693 1.00 21.81 195 ASP A CA 1
ATOM 1783 C C . ASP B 1 84 ? 41.087 35.543 38.429 1.00 20.65 195 ASP A C 1
ATOM 1784 O O . ASP B 1 84 ? 40.870 34.352 38.218 1.00 19.94 195 ASP A O 1
ATOM 1789 N N . GLN B 1 85 ? 40.713 36.499 37.582 1.00 19.99 196 GLN A N 1
ATOM 1790 C CA . GLN B 1 85 ? 39.875 36.223 36.412 1.00 19.08 196 GLN A CA 1
ATOM 1791 C C . GLN B 1 85 ? 40.528 35.299 35.379 1.00 20.45 196 GLN A C 1
ATOM 1792 O O . GLN B 1 85 ? 39.829 34.597 34.660 1.00 18.66 196 GLN A O 1
ATOM 1798 N N . HIS B 1 86 ? 41.861 35.294 35.310 1.00 20.70 197 HIS A N 1
ATOM 1799 C CA . HIS B 1 86 ? 42.579 34.450 34.352 1.00 21.59 197 HIS A CA 1
ATOM 1800 C C . HIS B 1 86 ? 42.201 32.972 34.523 1.00 22.07 197 HIS A C 1
ATOM 1801 O O . HIS B 1 86 ? 42.293 32.189 33.583 1.00 22.87 197 HIS A O 1
ATOM 1808 N N . ILE B 1 87 ? 41.771 32.607 35.730 1.00 20.71 198 ILE A N 1
ATOM 1809 C CA . ILE B 1 87 ? 41.355 31.241 36.059 1.00 19.48 198 ILE A CA 1
ATOM 1810 C C . ILE B 1 87 ? 40.218 30.719 35.178 1.00 19.12 198 ILE A C 1
ATOM 1811 O O . ILE B 1 87 ? 40.184 29.537 34.865 1.00 20.04 198 ILE A O 1
ATOM 1816 N N . LEU B 1 88 ? 39.289 31.588 34.785 1.00 19.99 199 LEU A N 1
ATOM 1817 C CA . LEU B 1 88 ? 38.134 31.149 33.998 1.00 19.45 199 LEU A CA 1
ATOM 1818 C C . LEU B 1 88 ? 38.553 30.455 32.693 1.00 21.15 199 LEU A C 1
ATOM 1819 O O . LEU B 1 88 ? 38.214 29.292 32.465 1.00 20.55 199 LEU A O 1
ATOM 1824 N N . ARG B 1 89 ? 39.316 31.144 31.850 1.00 20.78 200 ARG A N 1
ATOM 1825 C CA . ARG B 1 89 ? 39.743 30.538 30.592 1.00 21.99 200 ARG A CA 1
ATOM 1826 C C . ARG B 1 89 ? 40.691 29.338 30.801 1.00 20.99 200 ARG A C 1
ATOM 1827 O O . ARG B 1 89 ? 40.692 28.397 30.010 1.00 21.00 200 ARG A O 1
ATOM 1835 N N . GLU B 1 90 ? 41.457 29.342 31.888 1.00 21.08 201 GLU A N 1
ATOM 1836 C CA . GLU B 1 90 ? 42.307 28.191 32.213 1.00 22.47 201 GLU A CA 1
ATOM 1837 C C . GLU B 1 90 ? 41.504 26.909 32.415 1.00 22.30 201 GLU A C 1
ATOM 1838 O O . GLU B 1 90 ? 41.857 25.854 31.872 1.00 22.98 201 GLU A O 1
ATOM 1844 N N . LEU B 1 91 ? 40.438 26.999 33.206 1.00 19.32 202 LEU A N 1
ATOM 1845 C CA . LEU B 1 91 ? 39.539 25.866 33.438 1.00 18.31 202 LEU A CA 1
ATOM 1846 C C . LEU B 1 91 ? 38.733 25.528 32.184 1.00 19.82 202 LEU A C 1
ATOM 1847 O O . LEU B 1 91 ? 38.375 24.370 31.966 1.00 18.70 202 LEU A O 1
ATOM 1852 N N . GLU B 1 92 ? 38.444 26.537 31.362 1.00 20.09 203 GLU A N 1
ATOM 1853 C CA . GLU B 1 92 ? 37.755 26.313 30.095 1.00 18.93 203 GLU A CA 1
ATOM 1854 C C . GLU B 1 92 ? 38.631 25.496 29.149 1.00 21.13 203 GLU A C 1
ATOM 1855 O O . GLU B 1 92 ? 38.137 24.606 28.460 1.00 21.43 203 GLU A O 1
ATOM 1861 N N . LYS B 1 93 ? 39.928 25.802 29.120 1.00 21.90 204 LYS A N 1
ATOM 1862 C CA . LYS B 1 93 ? 40.892 25.020 28.339 1.00 22.71 204 LYS A CA 1
ATOM 1863 C C . LYS B 1 93 ? 40.903 23.572 28.782 1.00 23.31 204 LYS A C 1
ATOM 1864 O O . LYS B 1 93 ? 41.055 22.667 27.961 1.00 22.68 204 LYS A O 1
ATOM 1870 N N . LYS B 1 94 ? 40.753 23.361 30.090 1.00 22.99 205 LYS A N 1
ATOM 1871 C CA . LYS B 1 94 ? 40.779 22.018 30.661 1.00 22.45 205 LYS A CA 1
ATOM 1872 C C . LYS B 1 94 ? 39.457 21.267 30.482 1.00 23.11 205 LYS A C 1
ATOM 1873 O O . LYS B 1 94 ? 39.321 20.119 30.931 1.00 23.81 205 LYS A O 1
ATOM 1879 N N . LYS B 1 95 ? 38.497 21.913 29.819 1.00 21.15 206 LYS A N 1
ATOM 1880 C CA . LYS B 1 95 ? 37.189 21.311 29.541 1.00 20.40 206 LYS A CA 1
ATOM 1881 C C . LYS B 1 95 ? 36.368 21.112 30.813 1.00 21.91 206 LYS A C 1
ATOM 1882 O O . LYS B 1 95 ? 35.423 20.307 30.847 1.00 20.78 206 LYS A O 1
ATOM 1888 N N . ILE B 1 96 ? 36.728 21.852 31.857 1.00 19.28 207 ILE A N 1
ATOM 1889 C CA . ILE B 1 96 ? 35.995 21.801 33.120 1.00 19.92 207 ILE A CA 1
ATOM 1890 C C . ILE B 1 96 ? 34.929 22.892 33.200 1.00 17.76 207 ILE A C 1
ATOM 1891 O O . ILE B 1 96 ? 33.800 22.637 33.626 1.00 17.86 207 ILE A O 1
ATOM 1896 N N . LEU B 1 97 ? 35.307 24.105 32.795 1.00 17.74 208 LEU A N 1
ATOM 1897 C CA . LEU B 1 97 ? 34.404 25.257 32.779 1.00 17.52 208 LEU A CA 1
ATOM 1898 C C . LEU B 1 97 ? 33.819 25.496 31.386 1.00 16.76 208 LEU A C 1
ATOM 1899 O O . LEU B 1 97 ? 34.534 25.510 30.379 1.00 16.18 208 LEU A O 1
ATOM 1904 N N . VAL B 1 98 ? 32.512 25.699 31.346 1.00 15.91 209 VAL A N 1
ATOM 1905 C CA . VAL B 1 98 ? 31.801 25.966 30.110 1.00 17.31 209 VAL A CA 1
ATOM 1906 C C . VAL B 1 98 ? 31.044 27.293 30.272 1.00 16.44 209 VAL A C 1
ATOM 1907 O O . VAL B 1 98 ? 30.250 27.451 31.198 1.00 17.75 209 VAL A O 1
ATOM 1911 N N . PHE B 1 99 ? 31.305 28.263 29.406 1.00 15.79 210 PHE A N 1
ATOM 1912 C CA . PHE B 1 99 ? 30.592 29.532 29.506 1.00 17.44 210 PHE A CA 1
ATOM 1913 C C . PHE B 1 99 ? 29.184 29.378 28.963 1.00 19.15 210 PHE A C 1
ATOM 1914 O O . PHE B 1 99 ? 28.966 28.828 27.872 1.00 19.86 210 PHE A O 1
ATOM 1922 N N . THR B 1 100 ? 28.237 29.855 29.759 1.00 18.87 211 THR A N 1
ATOM 1923 C CA . THR B 1 100 ? 26.822 29.923 29.417 1.00 19.18 211 THR A CA 1
ATOM 1924 C C . THR B 1 100 ? 26.629 31.129 28.495 1.00 19.40 211 THR A C 1
ATOM 1925 O O . THR B 1 100 ? 27.266 32.159 28.710 1.00 21.43 211 THR A O 1
ATOM 1929 N N . PRO B 1 101 ? 25.769 31.012 27.462 1.00 20.13 212 PRO A N 1
ATOM 1930 C CA . PRO B 1 101 ? 25.553 32.114 26.509 1.00 21.04 212 PRO A CA 1
ATOM 1931 C C . PRO B 1 101 ? 25.012 33.394 27.168 1.00 22.61 212 PRO A C 1
ATOM 1932 O O . PRO B 1 101 ? 24.192 33.318 28.073 1.00 21.70 212 PRO A O 1
ATOM 1936 N N . SER B 1 102 ? 25.478 34.555 26.720 1.00 22.91 213 SER A N 1
ATOM 1937 C CA . SER B 1 102 ? 24.958 35.825 27.230 1.00 23.30 213 SER A CA 1
ATOM 1938 C C . SER B 1 102 ? 25.366 37.029 26.373 1.00 27.11 213 SER A C 1
ATOM 1939 O O . SER B 1 102 ? 26.427 37.035 25.747 1.00 27.54 213 SER A O 1
ATOM 1942 N N . ARG B 1 103 ? 24.513 38.047 26.353 1.00 27.56 214 ARG A N 1
ATOM 1943 C CA . ARG B 1 103 ? 24.727 39.215 25.511 1.00 30.93 214 ARG A CA 1
ATOM 1944 C C . ARG B 1 103 ? 24.000 40.430 26.090 1.00 33.42 214 ARG A C 1
ATOM 1945 O O . ARG B 1 103 ? 23.063 40.279 26.884 1.00 35.58 214 ARG A O 1
ATOM 1953 N N . ARG B 1 104 ? 24.412 41.586 25.622 1.00 34.55 215 ARG A N 1
ATOM 1954 C CA . ARG B 1 104 ? 23.700 42.814 25.831 1.00 37.85 215 ARG A CA 1
ATOM 1955 C C . ARG B 1 104 ? 22.965 43.195 24.563 1.00 41.71 215 ARG A C 1
ATOM 1956 O O . ARG B 1 104 ? 21.748 43.156 24.508 1.00 41.98 215 ARG A O 1
ATOM 1964 N N . CYS B 1 112 ? 20.617 35.257 34.038 1.00 33.70 223 CYS A N 1
ATOM 1965 C CA . CYS B 1 112 ? 19.972 35.207 32.721 1.00 37.34 223 CYS A CA 1
ATOM 1966 C C . CYS B 1 112 ? 19.671 33.759 32.276 1.00 33.05 223 CYS A C 1
ATOM 1967 O O . CYS B 1 112 ? 18.578 33.250 32.536 1.00 34.30 223 CYS A O 1
ATOM 1970 N N . TYR B 1 113 ? 20.634 33.101 31.624 1.00 29.91 224 TYR A N 1
ATOM 1971 C CA . TYR B 1 113 ? 20.489 31.691 31.218 1.00 30.40 224 TYR A CA 1
ATOM 1972 C C . TYR B 1 113 ? 21.080 30.707 32.248 1.00 27.41 224 TYR A C 1
ATOM 1973 O O . TYR B 1 113 ? 20.771 29.509 32.249 1.00 23.61 224 TYR A O 1
ATOM 1982 N N . ASP B 1 114 ? 21.937 31.234 33.113 1.00 26.92 225 ASP A N 1
ATOM 1983 C CA . ASP B 1 114 ? 22.785 30.434 33.996 1.00 22.46 225 ASP A CA 1
ATOM 1984 C C . ASP B 1 114 ? 22.147 29.298 34.796 1.00 21.17 225 ASP A C 1
ATOM 1985 O O . ASP B 1 114 ? 22.552 28.151 34.656 1.00 21.49 225 ASP A O 1
ATOM 1990 N N . ASP B 1 115 ? 21.181 29.618 35.651 1.00 20.20 226 ASP A N 1
ATOM 1991 C CA . ASP B 1 115 ? 20.611 28.635 36.576 1.00 20.20 226 ASP A CA 1
ATOM 1992 C C . ASP B 1 115 ? 19.876 27.502 35.868 1.00 17.97 226 ASP A C 1
ATOM 1993 O O . ASP B 1 115 ? 19.855 26.377 36.357 1.00 18.64 226 ASP A O 1
ATOM 1998 N N . ARG B 1 116 ? 19.268 27.804 34.723 1.00 19.89 227 ARG A N 1
ATOM 1999 C CA . ARG B 1 116 ? 18.570 26.788 33.942 1.00 19.36 227 ARG A CA 1
ATOM 2000 C C . ARG B 1 116 ? 19.531 25.785 33.348 1.00 19.27 227 ARG A C 1
ATOM 2001 O O . ARG B 1 116 ? 19.226 24.599 33.296 1.00 19.62 227 ARG A O 1
ATOM 2009 N N . PHE B 1 117 ? 20.675 26.268 32.866 1.00 19.38 228 PHE A N 1
ATOM 2010 C CA . PHE B 1 117 ? 21.706 25.387 32.317 1.00 18.39 228 PHE A CA 1
ATOM 2011 C C . PHE B 1 117 ? 22.214 24.440 33.399 1.00 16.98 228 PHE A C 1
ATOM 2012 O O . PHE B 1 117 ? 22.407 23.246 33.165 1.00 16.18 228 PHE A O 1
ATOM 2020 N N . ILE B 1 118 ? 22.431 24.981 34.590 1.00 15.97 229 ILE A N 1
ATOM 2021 C CA . ILE B 1 118 ? 22.924 24.178 35.705 1.00 15.98 229 ILE A CA 1
ATOM 2022 C C . ILE B 1 118 ? 21.944 23.072 36.063 1.00 16.07 229 ILE A C 1
ATOM 2023 O O . ILE B 1 118 ? 22.302 21.901 36.082 1.00 16.86 229 ILE A O 1
ATOM 2028 N N . VAL B 1 119 ? 20.701 23.438 36.348 1.00 16.89 230 VAL A N 1
ATOM 2029 C CA . VAL B 1 119 ? 19.716 22.460 36.779 1.00 17.37 230 VAL A CA 1
ATOM 2030 C C . VAL B 1 119 ? 19.376 21.496 35.642 1.00 19.41 230 VAL A C 1
ATOM 2031 O O . VAL B 1 119 ? 19.290 20.281 35.845 1.00 17.22 230 VAL A O 1
ATOM 2035 N N . LYS B 1 120 ? 19.200 22.041 34.440 1.00 18.82 231 LYS A N 1
ATOM 2036 C CA . LYS B 1 120 ? 18.932 21.225 33.256 1.00 20.03 231 LYS A CA 1
ATOM 2037 C C . LYS B 1 120 ? 20.008 20.144 33.034 1.00 19.74 231 LYS A C 1
ATOM 2038 O O . LYS B 1 120 ? 19.678 18.974 32.859 1.00 15.77 231 LYS A O 1
ATOM 2044 N N . LEU B 1 121 ? 21.288 20.534 33.059 1.00 18.15 232 LEU A N 1
ATOM 2045 C CA . LEU B 1 121 ? 22.383 19.584 32.801 1.00 17.69 232 LEU A CA 1
ATOM 2046 C C . LEU B 1 121 ? 22.468 18.530 33.887 1.00 16.63 232 LEU A C 1
ATOM 2047 O O . LEU B 1 121 ? 22.609 17.335 33.608 1.00 17.06 232 LEU A O 1
ATOM 2052 N N . ALA B 1 122 ? 22.397 18.971 35.133 1.00 15.52 233 ALA A N 1
ATOM 2053 C CA . ALA B 1 122 ? 22.533 18.044 36.246 1.00 17.84 233 ALA A CA 1
ATOM 2054 C C . ALA B 1 122 ? 21.390 17.009 36.212 1.00 19.15 233 ALA A C 1
ATOM 2055 O O . ALA B 1 122 ? 21.609 15.807 36.417 1.00 18.21 233 ALA A O 1
ATOM 2057 N N . TYR B 1 123 ? 20.183 17.483 35.920 1.00 15.79 234 TYR A N 1
ATOM 2058 C CA . TYR B 1 123 ? 19.000 16.625 35.872 1.00 18.58 234 TYR A CA 1
ATOM 2059 C C . TYR B 1 123 ? 19.060 15.588 34.747 1.00 19.20 234 TYR A C 1
ATOM 2060 O O . TYR B 1 123 ? 18.871 14.400 34.979 1.00 19.28 234 TYR A O 1
ATOM 2069 N N . GLU B 1 124 ? 19.332 16.045 33.531 1.00 18.46 235 GLU A N 1
ATOM 2070 C CA . GLU B 1 124 ? 19.364 15.167 32.371 1.00 18.25 235 GLU A CA 1
ATOM 2071 C C . GLU B 1 124 ? 20.589 14.242 32.382 1.00 18.97 235 GLU A C 1
ATOM 2072 O O . GLU B 1 124 ? 20.571 13.181 31.768 1.00 19.09 235 GLU A O 1
ATOM 2078 N N . SER B 1 125 ? 21.638 14.617 33.109 1.00 17.45 236 SER A N 1
ATOM 2079 C CA . SER B 1 125 ? 22.778 13.715 33.278 1.00 19.49 236 SER A CA 1
ATOM 2080 C C . SER B 1 125 ? 22.734 12.879 34.577 1.00 19.20 236 SER A C 1
ATOM 2081 O O . SER B 1 125 ? 23.667 12.132 34.871 1.00 17.84 236 SER A O 1
ATOM 2084 N N . ASP B 1 126 ? 21.646 12.999 35.330 1.00 18.61 237 ASP A N 1
ATOM 2085 C CA . ASP B 1 126 ? 21.494 12.272 36.588 1.00 21.07 237 ASP A CA 1
ATOM 2086 C C . ASP B 1 126 ? 22.658 12.580 37.551 1.00 21.94 237 ASP A C 1
ATOM 2087 O O . ASP B 1 126 ? 23.233 11.679 38.173 1.00 22.62 237 ASP A O 1
ATOM 2092 N N . GLY B 1 127 ? 22.990 13.858 37.686 1.00 18.76 238 GLY A N 1
ATOM 2093 C CA . GLY B 1 127 ? 24.185 14.248 38.413 1.00 19.99 238 GLY A CA 1
ATOM 2094 C C . GLY B 1 127 ? 23.884 14.937 39.719 1.00 19.71 238 GLY A C 1
ATOM 2095 O O . GLY B 1 127 ? 22.803 14.760 40.286 1.00 18.98 238 GLY A O 1
ATOM 2096 N N . ILE B 1 128 ? 24.845 15.714 40.217 1.00 16.88 239 ILE A N 1
ATOM 2097 C CA . ILE B 1 128 ? 24.614 16.495 41.421 1.00 15.97 239 ILE A CA 1
ATOM 2098 C C . ILE B 1 128 ? 24.924 17.954 41.119 1.00 18.29 239 ILE A C 1
ATOM 2099 O O . ILE B 1 128 ? 25.810 18.258 40.310 1.00 16.66 239 ILE A O 1
ATOM 2104 N N . VAL B 1 129 ? 24.177 18.854 41.757 1.00 16.91 240 VAL A N 1
ATOM 2105 C CA . VAL B 1 129 ? 24.398 20.288 41.614 1.00 16.47 240 VAL A CA 1
ATOM 2106 C C . VAL B 1 129 ? 25.117 20.817 42.847 1.00 15.23 240 VAL A C 1
ATOM 2107 O O . VAL B 1 129 ? 24.673 20.598 43.974 1.00 14.75 240 VAL A O 1
ATOM 2111 N N . VAL B 1 130 ? 26.216 21.499 42.641 1.00 13.20 241 VAL A N 1
ATOM 2112 C CA . VAL B 1 130 ? 26.951 22.133 43.737 1.00 13.11 241 VAL A CA 1
ATOM 2113 C C . VAL B 1 130 ? 26.606 23.624 43.853 1.00 15.54 241 VAL A C 1
ATOM 2114 O O . VAL B 1 130 ? 27.014 24.439 43.054 1.00 12.96 241 VAL A O 1
ATOM 2118 N N . SER B 1 131 ? 25.788 23.929 44.846 1.00 12.87 242 SER A N 1
ATOM 2119 C CA . SER B 1 131 ? 25.318 25.246 45.111 1.00 13.47 242 SER A CA 1
ATOM 2120 C C . SER B 1 131 ? 24.582 25.371 46.456 1.00 16.25 242 SER A C 1
ATOM 2121 O O . SER B 1 131 ? 24.064 24.435 46.954 1.00 13.52 242 SER A O 1
ATOM 2124 N N . ASN B 1 132 ? 24.580 26.598 46.969 1.00 15.74 243 ASN A N 1
ATOM 2125 C CA . ASN B 1 132 ? 23.781 27.028 48.080 1.00 15.61 243 ASN A CA 1
ATOM 2126 C C . ASN B 1 132 ? 22.490 27.670 47.600 1.00 17.20 243 ASN A C 1
ATOM 2127 O O . ASN B 1 132 ? 21.634 27.917 48.361 1.00 20.86 243 ASN A O 1
ATOM 2132 N N . ASP B 1 133 ? 22.377 27.921 46.314 1.00 17.02 244 ASP A N 1
ATOM 2133 C CA . ASP B 1 133 ? 21.125 28.414 45.744 1.00 17.65 244 ASP A CA 1
ATOM 2134 C C . ASP B 1 133 ? 20.183 27.225 45.551 1.00 18.02 244 ASP A C 1
ATOM 2135 O O . ASP B 1 133 ? 20.576 26.203 44.996 1.00 19.67 244 ASP A O 1
ATOM 2140 N N . THR B 1 134 ? 18.949 27.343 46.026 1.00 19.67 245 THR A N 1
ATOM 2141 C CA . THR B 1 134 ? 17.987 26.256 45.892 1.00 19.43 245 THR A CA 1
ATOM 2142 C C . THR B 1 134 ? 17.128 26.427 44.634 1.00 22.29 245 THR A C 1
ATOM 2143 O O . THR B 1 134 ? 16.251 25.605 44.338 1.00 21.32 245 THR A O 1
ATOM 2147 N N . TYR B 1 135 ? 17.399 27.496 43.890 1.00 20.79 246 TYR A N 1
ATOM 2148 C CA . TYR B 1 135 ? 16.698 27.758 42.634 1.00 21.11 246 TYR A CA 1
ATOM 2149 C C . TYR B 1 135 ? 15.180 27.756 42.826 1.00 22.91 246 TYR A C 1
ATOM 2150 O O . TYR B 1 135 ? 14.457 27.089 42.090 1.00 21.49 246 TYR A O 1
ATOM 2159 N N . ARG B 1 136 ? 14.691 28.600 43.707 1.00 23.75 247 ARG A N 1
ATOM 2160 C CA . ARG B 1 136 ? 13.316 28.551 44.103 1.00 26.14 247 ARG A CA 1
ATOM 2161 C C . ARG B 1 136 ? 12.371 28.733 42.928 1.00 25.02 247 ARG A C 1
ATOM 2162 O O . ARG B 1 136 ? 11.396 28.088 42.817 1.00 23.63 247 ARG A O 1
ATOM 2170 N N . ASP B 1 137 ? 12.741 29.599 42.041 1.00 23.27 248 ASP A N 1
ATOM 2171 C CA . ASP B 1 137 ? 11.917 29.838 40.864 1.00 24.58 248 ASP A CA 1
ATOM 2172 C C . ASP B 1 137 ? 11.883 28.640 39.918 1.00 22.74 248 ASP A C 1
ATOM 2173 O O . ASP B 1 137 ? 10.843 28.327 39.360 1.00 22.75 248 ASP A O 1
ATOM 2178 N N . LEU B 1 138 ? 13.011 27.964 39.739 1.00 20.41 249 LEU A N 1
ATOM 2179 C CA . LEU B 1 138 ? 13.035 26.798 38.876 1.00 21.98 249 LEU A CA 1
ATOM 2180 C C . LEU B 1 138 ? 12.219 25.668 39.502 1.00 23.18 249 LEU A C 1
ATOM 2181 O O . LEU B 1 138 ? 11.590 24.889 38.783 1.00 21.69 249 LEU A O 1
ATOM 2186 N N . GLN B 1 139 ? 12.209 25.601 40.836 1.00 20.55 250 GLN A N 1
ATOM 2187 C CA . GLN B 1 139 ? 11.423 24.592 41.550 1.00 21.58 250 GLN A CA 1
ATOM 2188 C C . GLN B 1 139 ? 9.929 24.739 41.276 1.00 22.76 250 GLN A C 1
ATOM 2189 O O . GLN B 1 139 ? 9.221 23.742 41.108 1.00 22.24 250 GLN A O 1
ATOM 2195 N N . GLY B 1 140 ? 9.455 25.982 41.241 1.00 25.37 251 GLY A N 1
ATOM 2196 C CA . GLY B 1 140 ? 8.041 26.268 41.036 1.00 24.46 251 GLY A CA 1
ATOM 2197 C C . GLY B 1 140 ? 7.629 26.107 39.586 1.00 25.30 251 GLY A C 1
ATOM 2198 O O . GLY B 1 140 ? 6.453 25.909 39.253 1.00 27.66 251 GLY A O 1
ATOM 2199 N N . GLU B 1 141 ? 8.616 26.169 38.708 1.00 22.75 252 GLU A N 1
ATOM 2200 C CA . GLU B 1 141 ? 8.356 26.080 37.288 1.00 25.64 252 GLU A CA 1
ATOM 2201 C C . GLU B 1 141 ? 8.208 24.626 36.827 1.00 26.72 252 GLU A C 1
ATOM 2202 O O . GLU B 1 141 ? 7.336 24.309 36.019 1.00 28.24 252 GLU A O 1
ATOM 2208 N N . ARG B 1 142 ? 9.061 23.743 37.332 1.00 24.10 253 ARG A N 1
ATOM 2209 C CA . ARG B 1 142 ? 8.967 22.329 36.987 1.00 24.68 253 ARG A CA 1
ATOM 2210 C C . ARG B 1 142 ? 9.140 21.436 38.216 1.00 23.94 253 ARG A C 1
ATOM 2211 O O . ARG B 1 142 ? 10.177 21.449 38.879 1.00 23.36 253 ARG A O 1
ATOM 2219 N N . GLN B 1 143 ? 8.107 20.653 38.503 1.00 24.81 254 GLN A N 1
ATOM 2220 C CA . GLN B 1 143 ? 8.094 19.756 39.652 1.00 21.84 254 GLN A CA 1
ATOM 2221 C C . GLN B 1 143 ? 9.215 18.715 39.633 1.00 21.34 254 GLN A C 1
ATOM 2222 O O . GLN B 1 143 ? 9.733 18.349 40.687 1.00 19.21 254 GLN A O 1
ATOM 2228 N N . GLU B 1 144 ? 9.581 18.223 38.450 1.00 22.19 255 GLU A N 1
ATOM 2229 C CA . GLU B 1 144 ? 10.702 17.292 38.357 1.00 20.86 255 GLU A CA 1
ATOM 2230 C C . GLU B 1 144 ? 12.032 17.963 38.730 1.00 20.75 255 GLU A C 1
ATOM 2231 O O . GLU B 1 144 ? 12.943 17.299 39.221 1.00 20.15 255 GLU A O 1
ATOM 2237 N N . TRP B 1 145 ? 12.143 19.271 38.502 1.00 20.80 256 TRP A N 1
ATOM 2238 C CA . TRP B 1 145 ? 13.338 20.007 38.921 1.00 20.43 256 TRP A CA 1
ATOM 2239 C C . TRP B 1 145 ? 13.313 20.245 40.434 1.00 19.46 256 TRP A C 1
ATOM 2240 O O . TRP B 1 145 ? 14.338 20.180 41.108 1.00 18.58 256 TRP A O 1
ATOM 2251 N N . LYS B 1 146 ? 12.128 20.499 40.964 1.00 18.45 257 LYS A N 1
ATOM 2252 C CA . LYS B 1 146 ? 11.955 20.613 42.406 1.00 20.63 257 LYS A CA 1
ATOM 2253 C C . LYS B 1 146 ? 12.443 19.374 43.166 1.00 21.06 257 LYS A C 1
ATOM 2254 O O . LYS B 1 146 ? 13.229 19.502 44.108 1.00 19.93 257 LYS A O 1
ATOM 2260 N N . ARG B 1 147 ? 11.971 18.185 42.770 1.00 20.74 258 ARG A N 1
ATOM 2261 C CA . ARG B 1 147 ? 12.347 16.941 43.451 1.00 19.87 258 ARG A CA 1
ATOM 2262 C C . ARG B 1 147 ? 13.836 16.662 43.280 1.00 19.74 258 ARG A C 1
ATOM 2263 O O . ARG B 1 147 ? 14.525 16.280 44.225 1.00 19.00 258 ARG A O 1
ATOM 2271 N N . PHE B 1 148 ? 14.331 16.874 42.069 1.00 20.33 259 PHE A N 1
ATOM 2272 C CA . PHE B 1 148 ? 15.744 16.689 41.788 1.00 19.36 259 PHE A CA 1
ATOM 2273 C C . PHE B 1 148 ? 16.627 17.518 42.732 1.00 19.00 259 PHE A C 1
ATOM 2274 O O . PHE B 1 148 ? 17.516 16.984 43.385 1.00 17.74 259 PHE A O 1
ATOM 2282 N N . ILE B 1 149 ? 16.360 18.818 42.810 1.00 19.71 260 ILE A N 1
ATOM 2283 C CA . ILE B 1 149 ? 17.122 19.723 43.672 1.00 19.94 260 ILE A CA 1
ATOM 2284 C C . ILE B 1 149 ? 17.023 19.293 45.131 1.00 20.81 260 ILE A C 1
ATOM 2285 O O . ILE B 1 149 ? 18.015 19.305 45.859 1.00 21.04 260 ILE A O 1
ATOM 2290 N N . GLU B 1 150 ? 15.831 18.891 45.556 1.00 21.74 261 GLU A N 1
ATOM 2291 C CA . GLU B 1 150 ? 15.654 18.412 46.927 1.00 21.83 261 GLU A CA 1
ATOM 2292 C C . GLU B 1 150 ? 16.563 17.229 47.247 1.00 21.01 261 GLU A C 1
ATOM 2293 O O . GLU B 1 150 ? 17.001 17.067 48.379 1.00 22.31 261 GLU A O 1
ATOM 2299 N N . GLU B 1 151 ? 16.885 16.434 46.235 1.00 22.70 262 GLU A N 1
ATOM 2300 C CA . GLU B 1 151 ? 17.653 15.205 46.433 1.00 21.14 262 GLU A CA 1
ATOM 2301 C C . GLU B 1 151 ? 19.134 15.345 46.104 1.00 22.70 262 GLU A C 1
ATOM 2302 O O . GLU B 1 151 ? 19.959 14.639 46.670 1.00 25.15 262 GLU A O 1
ATOM 2308 N N . ARG B 1 152 ? 19.476 16.235 45.175 1.00 20.28 263 ARG A N 1
ATOM 2309 C CA . ARG B 1 152 ? 20.809 16.211 44.572 1.00 18.71 263 ARG A CA 1
ATOM 2310 C C . ARG B 1 152 ? 21.588 17.521 44.668 1.00 16.77 263 ARG A C 1
ATOM 2311 O O . ARG B 1 152 ? 22.601 17.698 43.991 1.00 16.73 263 ARG A O 1
ATOM 2319 N N . LEU B 1 153 ? 21.117 18.439 45.509 1.00 18.54 264 LEU A N 1
ATOM 2320 C CA . LEU B 1 153 ? 21.841 19.679 45.778 1.00 17.82 264 LEU A CA 1
ATOM 2321 C C . LEU B 1 153 ? 22.910 19.438 46.845 1.00 17.18 264 LEU A C 1
ATOM 2322 O O . LEU B 1 153 ? 22.603 18.995 47.947 1.00 17.61 264 LEU A O 1
ATOM 2327 N N . LEU B 1 154 ? 24.166 19.715 46.514 1.00 14.52 265 LEU A N 1
ATOM 2328 C CA . LEU B 1 154 ? 25.218 19.684 47.516 1.00 15.62 265 LEU A CA 1
ATOM 2329 C C . LEU B 1 154 ? 25.581 21.119 47.925 1.00 14.41 265 LEU A C 1
ATOM 2330 O O . LEU B 1 154 ? 26.203 21.861 47.160 1.00 13.77 265 LEU A O 1
ATOM 2335 N N . MET B 1 155 ? 25.147 21.493 49.125 1.00 13.65 266 MET A N 1
ATOM 2336 C CA . MET B 1 155 ? 25.417 22.792 49.712 1.00 14.76 266 MET A CA 1
ATOM 2337 C C . MET B 1 155 ? 26.789 22.723 50.386 1.00 13.91 266 MET A C 1
ATOM 2338 O O . MET B 1 155 ? 27.417 21.681 50.380 1.00 14.21 266 MET A O 1
ATOM 2343 N N . TYR B 1 156 ? 27.270 23.833 50.929 1.00 15.95 267 TYR A N 1
ATOM 2344 C CA . TYR B 1 156 ? 28.658 23.909 51.391 1.00 15.83 267 TYR A CA 1
ATOM 2345 C C . TYR B 1 156 ? 28.885 25.233 52.109 1.00 16.19 267 TYR A C 1
ATOM 2346 O O . TYR B 1 156 ? 28.056 26.137 52.023 1.00 13.44 267 TYR A O 1
ATOM 2355 N N . SER B 1 157 ? 30.012 25.321 52.818 1.00 15.79 268 SER A N 1
ATOM 2356 C CA . SER B 1 157 ? 30.557 26.568 53.330 1.00 14.76 268 SER A CA 1
ATOM 2357 C C . SER B 1 157 ? 32.012 26.661 52.900 1.00 13.84 268 SER A C 1
ATOM 2358 O O . SER B 1 157 ? 32.676 25.640 52.708 1.00 14.78 268 SER A O 1
ATOM 2361 N N . PHE B 1 158 ? 32.500 27.881 52.722 1.00 13.94 269 PHE A N 1
ATOM 2362 C CA . PHE B 1 158 ? 33.936 28.122 52.654 1.00 16.51 269 PHE A CA 1
ATOM 2363 C C . PHE B 1 158 ? 34.380 28.637 54.021 1.00 16.67 269 PHE A C 1
ATOM 2364 O O . PHE B 1 158 ? 33.688 29.455 54.634 1.00 13.01 269 PHE A O 1
ATOM 2372 N N . VAL B 1 159 ? 35.501 28.161 54.513 1.00 16.36 270 VAL A N 1
ATOM 2373 C CA . VAL B 1 159 ? 36.246 28.843 55.549 1.00 16.86 270 VAL A CA 1
ATOM 2374 C C . VAL B 1 159 ? 37.615 29.186 54.988 1.00 19.30 270 VAL A C 1
ATOM 2375 O O . VAL B 1 159 ? 38.451 28.338 54.832 1.00 18.02 270 VAL A O 1
ATOM 2379 N N . ASN B 1 160 ? 37.770 30.452 54.643 1.00 18.32 271 ASN A N 1
ATOM 2380 C CA . ASN B 1 160 ? 38.920 30.897 53.893 1.00 21.47 271 ASN A CA 1
ATOM 2381 C C . ASN B 1 160 ? 38.987 30.054 52.586 1.00 19.78 271 ASN A C 1
ATOM 2382 O O . ASN B 1 160 ? 38.066 29.995 51.897 1.00 18.54 271 ASN A O 1
ATOM 2387 N N . ASP B 1 161 ? 40.088 29.423 52.295 1.00 19.41 272 ASP A N 1
ATOM 2388 C CA . ASP B 1 161 ? 40.196 28.558 51.143 1.00 19.90 272 ASP A CA 1
ATOM 2389 C C . ASP B 1 161 ? 39.714 27.108 51.332 1.00 19.98 272 ASP A C 1
ATOM 2390 O O . ASP B 1 161 ? 39.943 26.293 50.501 1.00 20.91 272 ASP A O 1
ATOM 2395 N N . LYS B 1 162 ? 39.107 26.803 52.463 1.00 17.81 273 LYS A N 1
ATOM 2396 C CA . LYS B 1 162 ? 38.678 25.442 52.742 1.00 17.63 273 LYS A CA 1
ATOM 2397 C C . LYS B 1 162 ? 37.228 25.253 52.299 1.00 16.61 273 LYS A C 1
ATOM 2398 O O . LYS B 1 162 ? 36.323 25.883 52.837 1.00 15.61 273 LYS A O 1
ATOM 2404 N N . PHE B 1 163 ? 37.038 24.394 51.299 1.00 17.39 274 PHE A N 1
ATOM 2405 C CA . PHE B 1 163 ? 35.728 24.065 50.743 1.00 16.36 274 PHE A CA 1
ATOM 2406 C C . PHE B 1 163 ? 35.146 22.907 51.554 1.00 16.51 274 PHE A C 1
ATOM 2407 O O . PHE B 1 163 ? 35.755 21.837 51.626 1.00 16.83 274 PHE A O 1
ATOM 2415 N N . MET B 1 164 ? 33.989 23.138 52.184 1.00 15.90 275 MET A N 1
ATOM 2416 C CA . MET B 1 164 ? 33.397 22.183 53.121 1.00 14.78 275 MET A CA 1
ATOM 2417 C C . MET B 1 164 ? 31.965 21.808 52.741 1.00 15.60 275 MET A C 1
ATOM 2418 O O . MET B 1 164 ? 31.008 22.445 53.190 1.00 13.89 275 MET A O 1
ATOM 2423 N N . PRO B 1 165 ? 31.808 20.742 51.945 1.00 19.00 276 PRO A N 1
ATOM 2424 C CA . PRO B 1 165 ? 30.484 20.143 51.749 1.00 18.92 276 PRO A CA 1
ATOM 2425 C C . PRO B 1 165 ? 30.113 19.337 52.996 1.00 19.16 276 PRO A C 1
ATOM 2426 O O . PRO B 1 165 ? 31.006 18.949 53.752 1.00 19.86 276 PRO A O 1
ATOM 2430 N N . PRO B 1 166 ? 28.817 19.079 53.207 1.00 20.07 277 PRO A N 1
ATOM 2431 C CA . PRO B 1 166 ? 28.351 18.329 54.380 1.00 23.04 277 PRO A CA 1
ATOM 2432 C C . PRO B 1 166 ? 28.707 16.839 54.312 1.00 24.46 277 PRO A C 1
ATOM 2433 O O . PRO B 1 166 ? 28.679 16.259 53.229 1.00 26.27 277 PRO A O 1
ATOM 2437 N N . ASP B 1 167 ? 29.003 16.237 55.464 1.00 27.13 278 ASP A N 1
ATOM 2438 C CA . ASP B 1 167 ? 29.275 14.799 55.576 1.00 27.58 278 ASP A CA 1
ATOM 2439 C C . ASP B 1 167 ? 28.074 13.900 55.284 1.00 32.20 278 ASP A C 1
ATOM 2440 O O . ASP B 1 167 ? 28.222 12.814 54.715 1.00 33.52 278 ASP A O 1
ATOM 2445 N N . ASP B 1 168 ? 26.894 14.330 55.708 1.00 28.26 279 ASP A N 1
ATOM 2446 C CA . ASP B 1 168 ? 25.677 13.586 55.426 1.00 30.57 279 ASP A CA 1
ATOM 2447 C C . ASP B 1 168 ? 24.691 14.585 54.833 1.00 30.44 279 ASP A C 1
ATOM 2448 O O . ASP B 1 168 ? 23.881 15.162 55.554 1.00 29.47 279 ASP A O 1
ATOM 2453 N N . PRO B 1 169 ? 24.773 14.797 53.510 1.00 26.53 280 PRO A N 1
ATOM 2454 C CA . PRO B 1 169 ? 24.062 15.877 52.823 1.00 27.27 280 PRO A CA 1
ATOM 2455 C C . PRO B 1 169 ? 22.541 15.744 52.908 1.00 28.70 280 PRO A C 1
ATOM 2456 O O . PRO B 1 169 ? 21.839 16.744 52.807 1.00 29.37 280 PRO A O 1
ATOM 2460 N N . LEU B 1 170 ? 22.038 14.527 53.074 1.00 31.28 281 LEU A N 1
ATOM 2461 C CA . LEU B 1 170 ? 20.609 14.320 53.312 1.00 34.71 281 LEU A CA 1
ATOM 2462 C C . LEU B 1 170 ? 20.329 13.857 54.754 1.00 35.68 281 LEU A C 1
ATOM 2463 O O . LEU B 1 170 ? 19.320 13.204 55.017 1.00 36.91 281 LEU A O 1
ATOM 2468 N N . GLY B 1 171 ? 21.229 14.200 55.675 1.00 35.55 282 GLY A N 1
ATOM 2469 C CA . GLY B 1 171 ? 21.083 13.856 57.083 1.00 38.71 282 GLY A CA 1
ATOM 2470 C C . GLY B 1 171 ? 21.057 12.360 57.345 1.00 38.40 282 GLY A C 1
ATOM 2471 O O . GLY B 1 171 ? 21.626 11.581 56.582 1.00 37.15 282 GLY A O 1
ATOM 2472 N N . ARG B 1 172 ? 20.506 11.997 58.484 1.00 43.45 283 ARG A N 1
ATOM 2473 C CA . ARG B 1 172 ? 20.453 10.623 58.836 1.00 46.44 283 ARG A CA 1
ATOM 2474 C C . ARG B 1 172 ? 19.367 10.058 57.961 1.00 46.96 283 ARG A C 1
ATOM 2475 O O . ARG B 1 172 ? 19.246 8.906 57.810 1.00 49.00 283 ARG A O 1
ATOM 2483 N N . HIS B 1 173 ? 18.611 10.926 57.318 0.71 44.68 284 HIS A N 1
ATOM 2484 C CA . HIS B 1 173 ? 17.650 10.536 56.301 1.00 43.09 284 HIS A CA 1
ATOM 2485 C C . HIS B 1 173 ? 18.220 10.320 54.838 0.00 40.29 284 HIS A C 1
ATOM 2486 O O . HIS B 1 173 ? 17.486 10.395 53.843 0.41 39.93 284 HIS A O 1
ATOM 2493 N N . GLY B 1 174 ? 19.523 10.040 54.739 1.00 42.35 285 GLY A N 1
ATOM 2494 C CA . GLY B 1 174 ? 20.343 9.912 53.545 1.00 35.14 285 GLY A CA 1
ATOM 2495 C C . GLY B 1 174 ? 21.671 9.189 53.671 1.00 37.04 285 GLY A C 1
ATOM 2496 O O . GLY B 1 174 ? 22.008 8.657 54.734 1.00 39.23 285 GLY A O 1
ATOM 2497 N N . PRO B 1 175 ? 22.439 9.175 52.567 1.00 33.45 286 PRO A N 1
ATOM 2498 C CA . PRO B 1 175 ? 23.729 8.505 52.385 1.00 33.00 286 PRO A CA 1
ATOM 2499 C C . PRO B 1 175 ? 24.875 9.301 52.992 1.00 30.85 286 PRO A C 1
ATOM 2500 O O . PRO B 1 175 ? 24.703 10.466 53.353 1.00 31.21 286 PRO A O 1
ATOM 2504 N N . SER B 1 176 ? 26.044 8.684 53.093 1.00 27.27 287 SER A N 1
ATOM 2505 C CA . SER B 1 176 ? 27.231 9.442 53.444 1.00 29.48 287 SER A CA 1
ATOM 2506 C C . SER B 1 176 ? 27.573 10.314 52.237 1.00 28.21 287 SER A C 1
ATOM 2507 O O . SER B 1 176 ? 27.146 10.022 51.121 1.00 25.90 287 SER A O 1
ATOM 2510 N N . LEU B 1 177 ? 28.331 11.382 52.457 1.00 27.48 288 LEU A N 1
ATOM 2511 C CA . LEU B 1 177 ? 28.820 12.190 51.343 1.00 26.62 288 LEU A CA 1
ATOM 2512 C C . LEU B 1 177 ? 29.488 11.312 50.279 1.00 26.45 288 LEU A C 1
ATOM 2513 O O . LEU B 1 177 ? 29.186 11.426 49.097 1.00 27.40 288 LEU A O 1
ATOM 2518 N N . ASP B 1 178 ? 30.401 10.441 50.701 1.00 27.81 289 ASP A N 1
ATOM 2519 C CA . ASP B 1 178 ? 31.075 9.543 49.773 1.00 27.35 289 ASP A CA 1
ATOM 2520 C C . ASP B 1 178 ? 30.084 8.828 48.871 1.00 27.47 289 ASP A C 1
ATOM 2521 O O . ASP B 1 178 ? 30.296 8.719 47.663 1.00 27.23 289 ASP A O 1
ATOM 2526 N N . ASN B 1 179 ? 29.008 8.326 49.463 1.00 26.17 290 ASN A N 1
ATOM 2527 C CA . ASN B 1 179 ? 28.021 7.571 48.704 1.00 27.85 290 ASN A CA 1
ATOM 2528 C C . ASN B 1 179 ? 27.072 8.461 47.938 1.00 28.62 290 ASN A C 1
ATOM 2529 O O . ASN B 1 179 ? 26.596 8.099 46.865 1.00 27.18 290 ASN A O 1
ATOM 2534 N N . PHE B 1 180 ? 26.815 9.638 48.490 1.00 25.80 291 PHE A N 1
ATOM 2535 C CA . PHE B 1 180 ? 26.034 10.641 47.800 1.00 25.98 291 PHE A CA 1
ATOM 2536 C C . PHE B 1 180 ? 26.642 10.914 46.420 1.00 23.33 291 PHE A C 1
ATOM 2537 O O . PHE B 1 180 ? 25.928 11.102 45.440 1.00 22.02 291 PHE A O 1
ATOM 2545 N N . LEU B 1 181 ? 27.970 10.912 46.353 1.00 22.40 292 LEU A N 1
ATOM 2546 C CA . LEU B 1 181 ? 28.684 11.261 45.126 1.00 24.69 292 LEU A CA 1
ATOM 2547 C C . LEU B 1 181 ? 28.874 10.086 44.150 1.00 25.92 292 LEU A C 1
ATOM 2548 O O . LEU B 1 181 ? 29.402 10.266 43.052 1.00 23.07 292 LEU A O 1
ATOM 2553 N N . ARG B 1 182 ? 28.429 8.896 44.551 1.00 24.88 293 ARG A N 1
ATOM 2554 C CA . ARG B 1 182 ? 28.567 7.697 43.726 1.00 27.54 293 ARG A CA 1
ATOM 2555 C C . ARG B 1 182 ? 27.246 7.347 43.050 1.00 30.54 293 ARG A C 1
ATOM 2556 O O . ARG B 1 182 ? 26.175 7.568 43.617 1.00 30.48 293 ARG A O 1
ATOM 2564 N N . LYS B 1 183 ? 27.315 6.777 41.851 1.00 29.12 294 LYS A N 1
ATOM 2565 C CA . LYS B 1 183 ? 26.105 6.304 41.193 1.00 31.36 294 LYS A CA 1
ATOM 2566 C C . LYS B 1 183 ? 25.420 5.223 42.034 1.00 35.31 294 LYS A C 1
ATOM 2567 O O . LYS B 1 183 ? 24.196 5.069 42.006 1.00 34.68 294 LYS A O 1
ATOM 2573 N N . LYS B 1 184 ? 26.228 4.479 42.782 1.00 35.15 295 LYS A N 1
ATOM 2574 C CA . LYS B 1 184 ? 25.733 3.412 43.641 1.00 37.61 295 LYS A CA 1
ATOM 2575 C C . LYS B 1 184 ? 26.684 3.227 44.827 1.00 38.20 295 LYS A C 1
ATOM 2576 O O . LYS B 1 184 ? 27.904 3.355 44.679 1.00 37.61 295 LYS A O 1
ATOM 2582 N N . PRO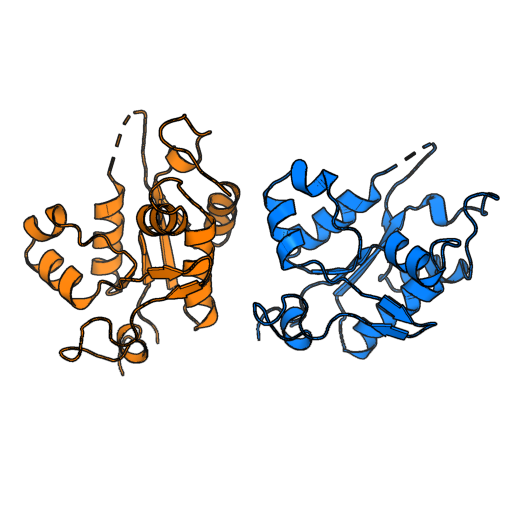 B 1 185 ? 26.122 2.925 46.011 1.00 42.12 296 PRO A N 1
ATOM 2583 C CA . PRO B 1 185 ? 26.879 2.722 47.254 1.00 38.44 296 PRO A CA 1
ATOM 2584 C C . PRO B 1 185 ? 27.911 1.596 47.132 1.00 39.09 296 PRO A C 1
ATOM 2585 O O . PRO B 1 185 ? 28.970 1.679 47.765 1.00 40.67 296 PRO A O 1
#

Solvent-accessible surface area: 17871 Å² total; per-residue (Å²): 119,46,38,14,1,2,0,7,0,28,32,0,0,51,23,34,6,107,148,111,45,1,10,0,38,0,0,50,38,0,0,52,54,0,67,123,96,47,5,131,70,9,25,0,13,0,10,26,77,26,77,81,161,61,145,137,117,36,56,26,61,10,54,30,1,2,143,45,2,78,188,127,180,16,4,69,30,0,70,30,228,224,140,106,10,53,91,82,0,0,85,60,0,84,127,40,78,0,0,3,0,0,53,51,44,7,178,127,8,22,71,93,120,142,79,13,76,165,18,9,101,98,37,15,0,79,12,66,30,84,133,63,123,15,82,19,49,114,60,22,46,41,222,188,29,56,47,11,85,52,10,2,96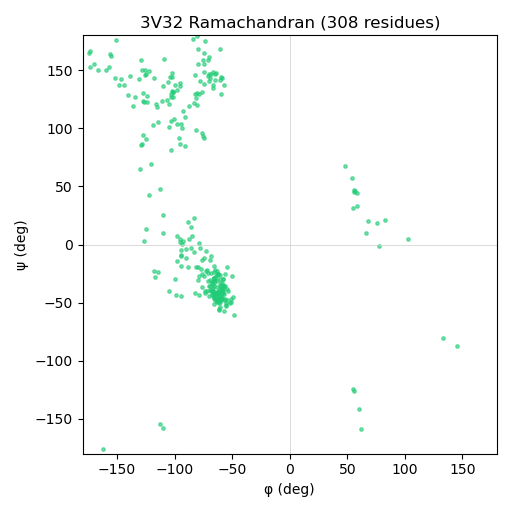,84,164,130,115,35,40,19,1,1,0,6,0,30,28,0,0,47,25,35,9,114,155,126,43,0,6,0,87,0,0,54,40,0,0,42,50,0,63,144,101,50,4,124,77,7,24,0,16,0,5,27,87,28,66,72,153,56,138,125,118,36,55,26,60,56,47,119,9,1,142,86,1,69,181,113,176,18,2,68,28,0,65,33,221,211,147,102,20,56,110,75,1,0,101,63,0,62,116,40,73,0,0,0,0,0,52,54,51,8,198,125,12,28,73,83,113,69,33,22,70,66,16,4,80,83,44,20,0,82,15,64,31,84,130,60,126,13,85,19,51,118,76,28,50,34,190,177,20,52,48,13,84,50,13,4,102,107,165,123

Organism: Homo sapiens (NCBI:txid9606)

Radius of gyration: 24.08 Å; Cα contacts (8 Å, |Δi|>4): 524; chains: 2; bounding box: 56×70×35 Å